Protein AF-A0AAP0DCV3-F1 (afdb_monomer_lite)

Foldseek 3Di:
DDDDDDDDDDDDDDDDPPPVVVVVVVVVVVVVVVVVVVVVVVVVVVVPDPVVVVVVVVVVVVVVVPCPPPVVVVVVVVVVVVVVVVVVVVLVLLLVLLVVADDDDPDDDDPVPPCLVVQLVPGQDSCNSSVHLLPQFPAAEEEEEPDDCVCCVVPPPCNPDDYHYYYHYDPPDQPDPPDPPPPDDDPDQCVLVVCCVVPADPRHAYEYEDEPSNLVSNVVSVNLNRYQAYEYEYQADDPPDPRGDDHVVVVVVSVVVCSVVSHHYHYDDD

Organism: NCBI:txid3103831

pLDDT: mean 74.55, std 18.79, range [36.78, 98.19]

Structure (mmCIF, N/CA/C/O backbone):
data_AF-A0AAP0DCV3-F1
#
_entry.id   AF-A0AAP0DCV3-F1
#
loop_
_atom_site.group_PDB
_atom_site.id
_atom_site.type_symbol
_atom_site.label_atom_id
_atom_site.label_alt_id
_atom_site.label_comp_id
_atom_site.label_asym_id
_atom_site.label_entity_id
_atom_site.label_seq_id
_atom_site.pdbx_PDB_ins_code
_atom_site.Cartn_x
_atom_site.Cartn_y
_atom_site.Cartn_z
_atom_site.occupancy
_atom_site.B_iso_or_equiv
_atom_site.auth_seq_id
_atom_site.auth_comp_id
_atom_site.auth_asym_id
_atom_site.auth_atom_id
_atom_site.pdbx_PDB_model_num
ATOM 1 N N . MET A 1 1 ? -63.228 -99.630 25.882 1.00 39.75 1 MET A N 1
ATOM 2 C CA . MET A 1 1 ? -61.929 -99.005 26.215 1.00 39.75 1 MET A CA 1
ATOM 3 C C . MET A 1 1 ? -62.104 -97.497 26.140 1.00 39.75 1 MET A C 1
ATOM 5 O O . MET A 1 1 ? -62.644 -97.014 25.155 1.00 39.75 1 MET A O 1
ATOM 9 N N . ALA A 1 2 ? -61.787 -96.789 27.221 1.00 44.03 2 ALA A N 1
ATOM 10 C CA . ALA A 1 2 ? -61.981 -95.348 27.364 1.00 44.03 2 ALA A CA 1
ATOM 11 C C . ALA A 1 2 ? -60.978 -94.537 26.526 1.00 44.03 2 ALA A C 1
ATOM 13 O O . ALA A 1 2 ? -59.840 -94.974 26.396 1.00 44.03 2 ALA A O 1
ATOM 14 N N . THR A 1 3 ? -61.392 -93.366 26.020 1.00 40.19 3 THR A N 1
ATOM 15 C CA . THR A 1 3 ? -60.644 -92.079 25.916 1.00 40.19 3 THR A CA 1
ATOM 16 C C . THR A 1 3 ? -61.442 -91.125 25.004 1.00 40.19 3 THR A C 1
ATOM 18 O O . THR A 1 3 ? -61.734 -91.439 23.861 1.00 40.19 3 THR A O 1
ATOM 21 N N . ASN A 1 4 ? -62.142 -90.134 25.557 1.00 36.88 4 ASN A N 1
ATOM 22 C CA . ASN A 1 4 ? -61.727 -88.766 25.911 1.00 36.88 4 ASN A CA 1
ATOM 23 C C . ASN A 1 4 ? -62.052 -87.746 24.790 1.00 36.88 4 ASN A C 1
ATOM 25 O O . ASN A 1 4 ? -61.454 -87.749 23.718 1.00 36.88 4 ASN A O 1
ATOM 29 N N . ARG A 1 5 ? -63.060 -86.898 25.054 1.00 48.19 5 ARG A N 1
ATOM 30 C CA . ARG A 1 5 ? -63.550 -85.812 24.189 1.00 48.19 5 ARG A CA 1
ATOM 31 C C . ARG A 1 5 ? -62.728 -84.550 24.447 1.00 48.19 5 ARG A C 1
ATOM 33 O O . ARG A 1 5 ? -62.890 -83.946 25.501 1.00 48.19 5 ARG A O 1
ATOM 40 N N . ASN A 1 6 ? -61.986 -84.071 23.453 1.00 40.53 6 ASN A N 1
ATOM 41 C CA . ASN A 1 6 ? -61.478 -82.699 23.460 1.00 40.53 6 ASN A CA 1
ATOM 42 C C . ASN A 1 6 ? -62.422 -81.780 22.670 1.00 40.53 6 ASN A C 1
ATOM 44 O O . ASN A 1 6 ? -62.480 -81.821 21.444 1.00 40.53 6 ASN A O 1
ATOM 48 N N . ARG A 1 7 ? -63.178 -80.950 23.403 1.00 42.00 7 ARG A N 1
ATOM 49 C CA . ARG A 1 7 ? -63.871 -79.761 22.886 1.00 42.00 7 ARG A CA 1
ATOM 50 C C . ARG A 1 7 ? -62.903 -78.580 22.935 1.00 42.00 7 ARG A C 1
ATOM 52 O O . ARG A 1 7 ? -62.482 -78.184 24.016 1.00 42.00 7 ARG A O 1
ATOM 59 N N . ILE A 1 8 ? -62.612 -77.989 21.782 1.00 41.09 8 ILE A N 1
ATOM 60 C CA . ILE A 1 8 ? -61.952 -76.684 21.677 1.00 41.09 8 ILE A CA 1
ATOM 61 C C . ILE A 1 8 ? -63.047 -75.614 21.782 1.00 41.09 8 ILE A C 1
ATOM 63 O O . ILE A 1 8 ? -63.913 -75.522 20.914 1.00 41.09 8 ILE A O 1
ATOM 67 N N . LEU A 1 9 ? -63.036 -74.832 22.864 1.00 41.19 9 LEU A N 1
ATOM 68 C CA . LEU A 1 9 ? -63.861 -73.633 23.013 1.00 41.19 9 LEU A CA 1
ATOM 69 C C . LEU A 1 9 ? -63.085 -72.426 22.483 1.00 41.19 9 LEU A C 1
ATOM 71 O O . LEU A 1 9 ? -62.084 -72.005 23.055 1.00 41.19 9 LEU A O 1
ATOM 75 N N . HIS A 1 10 ? -63.586 -71.862 21.388 1.00 40.84 10 HIS A N 1
ATOM 76 C CA . HIS A 1 10 ? -63.262 -70.513 20.944 1.00 40.84 10 HIS A CA 1
ATOM 77 C C . HIS A 1 10 ? -63.756 -69.494 21.984 1.00 40.84 10 HIS A C 1
ATOM 79 O O . HIS A 1 10 ? -64.952 -69.433 22.263 1.00 40.84 10 HIS A O 1
ATOM 85 N N . LEU A 1 11 ? -62.868 -68.632 22.481 1.00 37.94 11 LEU A N 1
ATOM 86 C CA . LEU A 1 11 ? -63.239 -67.403 23.186 1.00 37.94 11 LEU A CA 1
ATOM 87 C C . LEU A 1 11 ? -62.624 -66.206 22.452 1.00 37.94 11 LEU A C 1
ATOM 89 O O . LEU A 1 11 ? -61.433 -65.924 22.545 1.00 37.94 11 LEU A O 1
ATOM 93 N N . ARG A 1 12 ? -63.471 -65.522 21.672 1.00 41.03 12 ARG A N 1
ATOM 94 C CA . ARG A 1 12 ? -63.215 -64.184 21.119 1.00 41.03 12 ARG A CA 1
ATOM 95 C C . ARG A 1 12 ? -63.197 -63.176 22.272 1.00 41.03 12 ARG A C 1
ATOM 97 O O . ARG A 1 12 ? -64.238 -62.934 22.877 1.00 41.03 12 ARG A O 1
ATOM 104 N N . LEU A 1 13 ? -62.053 -62.546 22.525 1.00 40.56 13 LEU A N 1
ATOM 105 C CA . LEU A 1 13 ? -61.947 -61.352 23.369 1.00 40.56 13 LEU A CA 1
ATOM 106 C C . LEU A 1 13 ? -62.283 -60.104 22.533 1.00 40.56 13 LEU A C 1
ATOM 108 O O . LEU A 1 13 ? -61.628 -59.813 21.535 1.00 40.56 13 LEU A O 1
ATOM 112 N N . GLN A 1 14 ? -63.356 -59.404 22.918 1.00 44.88 14 GLN A N 1
ATOM 113 C CA . GLN A 1 14 ? -63.882 -58.206 22.256 1.00 44.88 14 GLN A CA 1
ATOM 114 C C . GLN A 1 14 ? -63.090 -56.928 22.593 1.00 44.88 14 GLN A C 1
ATOM 116 O O . GLN A 1 14 ? -62.744 -56.641 23.737 1.00 44.88 14 GLN A O 1
ATOM 121 N N . THR A 1 15 ? -62.910 -56.106 21.563 1.00 51.34 15 THR A N 1
ATOM 122 C CA . THR A 1 15 ? -62.195 -54.827 21.463 1.00 51.34 15 THR A CA 1
ATOM 123 C C . THR A 1 15 ? -62.972 -53.628 22.037 1.00 51.34 15 THR A C 1
ATOM 125 O O . THR A 1 15 ? -63.358 -52.727 21.294 1.00 51.34 15 THR A O 1
ATOM 128 N N . LYS A 1 16 ? -63.224 -53.581 23.354 1.00 52.72 16 LYS A N 1
ATOM 129 C CA . LYS A 1 16 ? -63.900 -52.423 23.994 1.00 52.72 16 LYS A CA 1
ATOM 130 C C . LYS A 1 16 ? -63.004 -51.495 24.831 1.00 52.72 16 LYS A C 1
ATOM 132 O O . LYS A 1 16 ? -63.439 -50.394 25.145 1.00 52.72 16 LYS A O 1
ATOM 137 N N . CYS A 1 17 ? -61.751 -51.854 25.128 1.00 46.97 17 CYS A N 1
ATOM 138 C CA . CYS A 1 17 ? -60.881 -51.015 25.978 1.00 46.97 17 CYS A CA 1
ATOM 139 C C . CYS A 1 17 ? -60.184 -49.839 25.266 1.00 46.97 17 CYS A C 1
ATOM 141 O O . CYS A 1 17 ? -59.763 -48.896 25.929 1.00 46.97 17 CYS A O 1
ATOM 143 N N . HIS A 1 18 ? -60.051 -49.845 23.936 1.00 51.97 18 HIS A N 1
ATOM 144 C CA . HIS A 1 18 ? -59.149 -48.898 23.258 1.00 51.97 18 HIS A CA 1
ATOM 145 C C . HIS A 1 18 ? -59.747 -47.499 23.015 1.00 51.97 18 HIS A C 1
ATOM 147 O O . HIS A 1 18 ? -59.015 -46.512 22.967 1.00 51.97 18 HIS A O 1
ATOM 153 N N . HIS A 1 19 ? -61.071 -47.381 22.868 1.00 55.50 19 HIS A N 1
ATOM 154 C CA . HIS A 1 19 ? -61.716 -46.091 22.581 1.00 55.50 19 HIS A CA 1
ATOM 155 C C . HIS A 1 19 ? -61.887 -45.209 23.821 1.00 55.50 19 HIS A C 1
ATOM 157 O O . HIS A 1 19 ? -61.707 -43.995 23.737 1.00 55.50 19 HIS A O 1
ATOM 163 N N . THR A 1 20 ? -62.156 -45.803 24.984 1.00 54.62 20 THR A N 1
ATOM 164 C CA . THR A 1 20 ? -62.357 -45.065 26.239 1.00 54.62 20 THR A CA 1
ATOM 165 C C . THR A 1 20 ? -61.064 -44.400 26.722 1.00 54.62 20 THR A C 1
ATOM 167 O O . THR A 1 20 ? -61.084 -43.251 27.156 1.00 54.62 20 THR A O 1
ATOM 170 N N . ILE A 1 21 ? -59.923 -45.082 26.567 1.00 56.41 21 ILE A N 1
ATOM 171 C CA . ILE A 1 21 ? -58.595 -44.561 26.939 1.00 56.41 21 ILE A CA 1
ATOM 172 C C . ILE A 1 21 ? -58.193 -43.394 26.024 1.00 56.41 21 ILE A C 1
ATOM 174 O O . ILE A 1 21 ? -57.715 -42.364 26.499 1.00 56.41 21 ILE A O 1
ATOM 178 N N . LEU A 1 22 ? -58.457 -43.505 24.717 1.00 55.94 22 LEU A N 1
ATOM 179 C CA . LEU A 1 22 ? -58.139 -42.449 23.752 1.00 55.94 22 LEU A CA 1
ATOM 180 C C . LEU A 1 22 ? -58.974 -41.173 23.985 1.00 55.94 22 LEU A C 1
ATOM 182 O O . LEU A 1 22 ? -58.465 -40.062 23.829 1.00 55.94 22 LEU A O 1
ATOM 186 N N . PHE A 1 23 ? -60.241 -41.319 24.390 1.00 56.53 23 PHE A N 1
ATOM 187 C CA . PHE A 1 23 ? -61.109 -40.190 24.747 1.00 56.53 23 PHE A CA 1
ATOM 188 C C . PHE A 1 23 ? -60.670 -39.499 26.044 1.00 56.53 23 PHE A C 1
ATOM 190 O O . PHE A 1 23 ? -60.652 -38.268 26.099 1.00 56.53 23 PHE A O 1
ATOM 197 N N . ALA A 1 24 ? -60.259 -40.266 27.059 1.00 56.88 24 ALA A N 1
ATOM 198 C CA . ALA A 1 24 ? -59.764 -39.719 28.321 1.00 56.88 24 ALA A CA 1
ATOM 199 C C . ALA A 1 24 ? -58.483 -38.885 28.128 1.00 56.88 24 ALA A C 1
ATOM 201 O O . ALA A 1 24 ? -58.390 -37.784 28.664 1.00 56.88 24 ALA A O 1
ATOM 202 N N . ILE A 1 25 ? -57.541 -39.344 27.293 1.00 60.12 25 ILE A N 1
ATOM 203 C CA . ILE A 1 25 ? -56.307 -38.601 26.975 1.00 60.12 25 ILE A CA 1
ATOM 204 C C . ILE A 1 25 ? -56.624 -37.292 26.235 1.00 60.12 25 ILE A C 1
ATOM 206 O O . ILE A 1 25 ? -56.069 -36.246 26.571 1.00 60.12 25 ILE A O 1
ATOM 210 N N . LYS A 1 26 ? -57.555 -37.312 25.269 1.00 55.66 26 LYS A N 1
ATOM 211 C CA . LYS A 1 26 ? -57.969 -36.096 24.544 1.00 55.66 26 LYS A CA 1
ATOM 212 C C . LYS A 1 26 ? -58.648 -35.067 25.456 1.00 55.66 26 LYS A C 1
ATOM 214 O O . LYS A 1 26 ? -58.384 -33.874 25.314 1.00 55.66 26 LYS A O 1
ATOM 219 N N . LEU A 1 27 ? -59.471 -35.510 26.409 1.00 54.91 27 LEU A N 1
ATOM 220 C CA . LEU A 1 27 ? -60.098 -34.638 27.410 1.00 54.91 27 LEU A CA 1
ATOM 221 C C . LEU A 1 27 ? -59.073 -34.059 28.397 1.00 54.91 27 LEU A C 1
ATOM 223 O O . LEU A 1 27 ? -59.128 -32.866 28.694 1.00 54.91 27 LEU A O 1
ATOM 227 N N . LEU A 1 28 ? -58.105 -34.865 28.846 1.00 55.19 28 LEU A N 1
ATOM 228 C CA . LEU A 1 28 ? -57.046 -34.427 29.758 1.00 55.19 28 LEU A CA 1
ATOM 229 C C . LEU A 1 28 ? -56.117 -33.395 29.095 1.00 55.19 28 LEU A C 1
ATOM 231 O O . LEU A 1 28 ? -55.796 -32.373 29.699 1.00 55.19 28 LEU A O 1
ATOM 235 N N . HIS A 1 29 ? -55.748 -33.610 27.828 1.00 55.78 29 HIS A N 1
ATOM 236 C CA . HIS A 1 29 ? -54.886 -32.699 27.071 1.00 55.78 29 HIS A CA 1
ATOM 237 C C . HIS A 1 29 ? -55.579 -31.358 26.779 1.00 55.78 29 HIS A C 1
ATOM 239 O O . HIS A 1 29 ? -54.970 -30.300 26.923 1.00 55.78 29 HIS A O 1
ATOM 245 N N . ALA A 1 30 ? -56.878 -31.375 26.457 1.00 58.69 30 ALA A N 1
ATOM 246 C CA . ALA A 1 30 ? -57.665 -30.159 26.243 1.00 58.69 30 ALA A CA 1
ATOM 247 C C . ALA A 1 30 ? -57.878 -29.348 27.537 1.00 58.69 30 ALA A C 1
ATOM 249 O O . ALA A 1 30 ? -57.825 -28.116 27.513 1.00 58.69 30 ALA A O 1
ATOM 250 N N . TYR A 1 31 ? -58.086 -30.021 28.674 1.00 58.16 31 TYR A N 1
ATOM 251 C CA . TYR A 1 31 ? -58.248 -29.361 29.973 1.00 58.16 31 TYR A CA 1
ATOM 252 C C . TYR A 1 31 ? -56.930 -28.748 30.468 1.00 58.16 31 TYR A C 1
ATOM 254 O O . TYR A 1 31 ? -56.907 -27.598 30.911 1.00 58.16 31 TYR A O 1
ATOM 262 N N . CYS A 1 32 ? -55.819 -29.473 30.304 1.00 57.06 32 CYS A N 1
ATOM 263 C CA . CYS A 1 32 ? -54.479 -28.995 30.638 1.00 57.06 32 CYS A CA 1
ATOM 264 C C . CYS A 1 32 ? -54.082 -27.789 29.769 1.00 57.06 32 CYS A C 1
ATOM 266 O O . CYS A 1 32 ? -53.685 -26.747 30.290 1.00 57.06 32 CYS A O 1
ATOM 268 N N . PHE A 1 33 ? -54.311 -27.864 28.453 1.00 57.16 33 PHE A N 1
ATOM 269 C CA . PHE A 1 33 ? -54.051 -26.756 27.529 1.00 57.16 33 PHE A CA 1
ATOM 270 C C . PHE A 1 33 ? -54.858 -25.500 27.893 1.00 57.16 33 PHE A C 1
ATOM 272 O O . PHE A 1 33 ? -54.319 -24.397 27.924 1.00 57.16 33 PHE A O 1
ATOM 279 N N . LYS A 1 34 ? -56.134 -25.653 28.272 1.00 62.75 34 LYS A N 1
ATOM 280 C CA . LYS A 1 34 ? -56.981 -24.529 28.704 1.00 62.75 34 LYS A CA 1
ATOM 281 C C . LYS A 1 34 ? -56.478 -23.865 29.992 1.00 62.75 34 LYS A C 1
ATOM 283 O O . LYS A 1 34 ? -56.589 -22.646 30.119 1.00 62.75 34 LYS A O 1
ATOM 288 N N . HIS A 1 35 ? -55.930 -24.630 30.936 1.00 64.62 35 HIS A N 1
ATOM 289 C CA . HIS A 1 35 ? -55.344 -24.077 32.161 1.00 64.62 35 HIS A CA 1
ATOM 290 C C . HIS A 1 35 ? -54.005 -23.381 31.906 1.00 64.62 35 HIS A C 1
ATOM 292 O O . HIS A 1 35 ? -53.808 -22.272 32.401 1.00 64.62 35 HIS A O 1
ATOM 298 N N . HIS A 1 36 ? -53.135 -23.961 31.077 1.00 65.81 36 HIS A N 1
ATOM 299 C CA . HIS A 1 36 ? -51.864 -23.336 30.712 1.00 65.81 36 HIS A CA 1
ATOM 300 C C . HIS A 1 36 ? -52.060 -22.039 29.920 1.00 65.81 36 HIS A C 1
ATOM 302 O O . HIS A 1 36 ? -51.397 -21.051 30.217 1.00 65.81 36 HIS A O 1
ATOM 308 N N . VAL A 1 37 ? -53.026 -21.984 28.996 1.00 71.44 37 VAL A N 1
ATOM 309 C CA . VAL A 1 37 ? -53.342 -20.752 28.251 1.00 71.44 37 VAL A CA 1
ATOM 310 C C . VAL A 1 37 ? -53.902 -19.665 29.174 1.00 71.44 37 VAL A C 1
ATOM 312 O O . VAL A 1 37 ? -53.507 -18.509 29.062 1.00 71.44 37 VAL A O 1
ATOM 315 N N . LYS A 1 38 ? -54.776 -20.011 30.129 1.00 71.38 38 LYS A N 1
ATOM 316 C CA . LYS A 1 38 ? -55.295 -19.042 31.111 1.00 71.38 38 LYS A CA 1
ATOM 317 C C . LYS A 1 38 ? -54.210 -18.519 32.051 1.00 71.38 38 LYS A C 1
ATOM 319 O O . LYS A 1 38 ? -54.193 -17.327 32.337 1.00 71.38 38 LYS A O 1
ATOM 324 N N . ALA A 1 39 ? -53.308 -19.388 32.505 1.00 72.62 39 ALA A N 1
ATOM 325 C CA . ALA A 1 39 ? -52.165 -18.986 33.318 1.00 72.62 39 ALA A CA 1
ATOM 326 C C . ALA A 1 39 ? -51.210 -18.076 32.527 1.00 72.62 39 ALA A C 1
ATOM 328 O O . ALA A 1 39 ? -50.799 -17.036 33.029 1.00 72.62 39 ALA A O 1
ATOM 329 N N . PHE A 1 40 ? -50.927 -18.414 31.268 1.00 73.75 40 PHE A N 1
ATOM 330 C CA . PHE A 1 40 ? -50.056 -17.629 30.393 1.00 73.75 40 PHE A CA 1
ATOM 331 C C . PHE A 1 40 ? -50.641 -16.246 30.070 1.00 73.75 40 PHE A C 1
ATOM 333 O O . PHE A 1 40 ? -49.941 -15.241 30.161 1.00 73.75 40 PHE A O 1
ATOM 340 N N . LEU A 1 41 ? -51.944 -16.167 29.777 1.00 72.88 41 LEU A N 1
ATOM 341 C CA . LEU A 1 41 ? -52.632 -14.890 29.565 1.00 72.88 41 LEU A CA 1
ATOM 342 C C . LEU A 1 41 ? -52.663 -14.035 30.838 1.00 72.88 41 LEU A C 1
ATOM 344 O O . LEU A 1 41 ? -52.445 -12.831 30.750 1.00 72.88 41 LEU A O 1
ATOM 348 N N . LEU A 1 42 ? -52.855 -14.639 32.018 1.00 73.31 42 LEU A N 1
ATOM 349 C CA . LEU A 1 42 ? -52.765 -13.918 33.291 1.00 73.31 42 LEU A CA 1
ATOM 350 C C . LEU A 1 42 ? -51.367 -13.322 33.507 1.00 73.31 42 LEU A C 1
ATOM 352 O O . LEU A 1 42 ? -51.261 -12.143 33.835 1.00 73.31 42 LEU A O 1
ATOM 356 N N . VAL A 1 43 ? -50.298 -14.079 33.244 1.00 74.31 43 VAL A N 1
ATOM 357 C CA . VAL A 1 43 ? -48.918 -13.570 33.332 1.00 74.31 43 VAL A CA 1
ATOM 358 C C . VAL A 1 43 ? -48.702 -12.394 32.376 1.00 74.31 43 VAL A C 1
ATOM 360 O O . VAL A 1 43 ? -48.206 -11.355 32.802 1.00 74.31 43 VAL A O 1
ATOM 363 N N . ILE A 1 44 ? -49.151 -12.491 31.120 1.00 73.44 44 ILE A N 1
ATOM 364 C CA . ILE A 1 44 ? -49.044 -11.384 30.154 1.00 73.44 44 ILE A CA 1
ATOM 365 C C . ILE A 1 44 ? -49.786 -10.139 30.655 1.00 73.44 44 ILE A C 1
ATOM 367 O O . ILE A 1 44 ? -49.236 -9.039 30.584 1.00 73.44 44 ILE A O 1
ATOM 371 N N . THR A 1 45 ? -50.997 -10.294 31.205 1.00 68.50 45 THR A N 1
ATOM 372 C CA . THR A 1 45 ? -51.769 -9.161 31.750 1.00 68.50 45 THR A CA 1
ATOM 373 C C . THR A 1 45 ? -51.121 -8.534 32.982 1.00 68.50 45 THR A C 1
ATOM 375 O O . THR A 1 45 ? -51.192 -7.322 33.149 1.00 68.50 45 THR A O 1
ATOM 378 N N . PHE A 1 46 ? -50.432 -9.316 33.817 1.00 69.75 46 PHE A N 1
ATOM 379 C CA . PHE A 1 46 ? -49.687 -8.787 34.960 1.00 69.75 46 PHE A CA 1
ATOM 380 C C . PHE A 1 46 ? -48.441 -8.004 34.521 1.00 69.75 46 PHE A C 1
ATOM 382 O O . PHE A 1 46 ? -48.187 -6.923 35.040 1.00 69.75 46 PHE A O 1
ATOM 389 N N . VAL A 1 47 ? -47.692 -8.489 33.527 1.00 64.31 47 VAL A N 1
ATOM 390 C CA . VAL A 1 47 ? -46.448 -7.841 33.057 1.00 64.31 47 VAL A CA 1
ATOM 391 C C . VAL A 1 47 ? -46.720 -6.564 32.242 1.00 64.31 47 VAL A C 1
ATOM 393 O O . VAL A 1 47 ? -45.854 -5.701 32.131 1.00 64.31 47 VAL A O 1
ATOM 396 N N . SER A 1 48 ? -47.935 -6.400 31.714 1.00 66.25 48 SER A N 1
ATOM 397 C CA . SER A 1 48 ? -48.353 -5.215 30.948 1.00 66.25 48 SER A CA 1
ATOM 398 C C . SER A 1 48 ? -48.987 -4.103 31.796 1.00 66.25 48 SER A C 1
ATOM 400 O O . SER A 1 48 ? -49.301 -3.036 31.265 1.00 66.25 48 SER A O 1
ATOM 402 N N . LEU A 1 49 ? -49.132 -4.289 33.117 1.00 70.56 49 LEU A N 1
ATOM 403 C CA . LEU A 1 49 ? -49.596 -3.221 34.004 1.00 70.56 49 LEU A CA 1
ATOM 404 C C . LEU A 1 49 ? -48.494 -2.148 34.176 1.00 70.56 49 LEU A C 1
ATOM 406 O O . LEU A 1 49 ? -47.408 -2.465 34.674 1.00 70.56 49 LEU A O 1
ATOM 410 N N . PRO A 1 50 ? -48.769 -0.863 33.871 1.00 67.12 50 PRO A N 1
ATOM 411 C CA . PRO A 1 50 ? -47.762 0.210 33.831 1.00 67.12 50 PRO A CA 1
ATOM 412 C C . PRO A 1 50 ? -46.949 0.411 35.122 1.00 67.12 50 PRO A C 1
ATOM 414 O O . PRO A 1 50 ? -45.822 0.898 35.082 1.00 67.12 50 PRO A O 1
ATOM 417 N N . TRP A 1 51 ? -47.497 0.022 36.277 1.00 56.75 51 TRP A N 1
ATOM 418 C CA . TRP A 1 51 ? -46.851 0.159 37.586 1.00 56.75 51 TRP A CA 1
ATOM 419 C C . TRP A 1 51 ? -45.823 -0.941 37.919 1.00 56.75 51 TRP A C 1
ATOM 421 O O . TRP A 1 51 ? -44.878 -0.683 38.665 1.00 56.75 51 TRP A O 1
ATOM 431 N N . ILE A 1 52 ? -45.942 -2.140 37.333 1.00 60.44 52 ILE A N 1
ATOM 432 C CA . ILE A 1 52 ? -45.026 -3.267 37.580 1.00 60.44 52 ILE A CA 1
ATOM 433 C C . ILE A 1 52 ? -43.678 -2.990 36.917 1.00 60.44 52 ILE A C 1
ATOM 435 O O . ILE A 1 52 ? -42.633 -3.285 37.494 1.00 60.44 52 ILE A O 1
ATOM 439 N N . GLY A 1 53 ? -43.685 -2.279 35.785 1.00 58.56 53 GLY A N 1
ATOM 440 C CA . GLY A 1 53 ? -42.471 -1.764 35.157 1.00 58.56 53 GLY A CA 1
ATOM 441 C C . GLY A 1 53 ? -41.667 -0.791 36.033 1.00 58.56 53 GLY A C 1
ATOM 442 O O . GLY A 1 53 ? -40.490 -0.591 35.758 1.00 58.56 53 GLY A O 1
ATOM 443 N N . SER A 1 54 ? -42.252 -0.200 37.084 1.00 59.84 54 SER A N 1
ATOM 444 C CA . SER A 1 54 ? -41.544 0.664 38.047 1.00 59.84 54 SER A CA 1
ATOM 445 C C . SER A 1 54 ? -40.897 -0.139 39.184 1.00 59.84 54 SER A C 1
ATOM 447 O O . SER A 1 54 ? -39.791 0.180 39.616 1.00 59.84 54 SER A O 1
ATOM 449 N N . ILE A 1 55 ? -41.551 -1.217 39.631 1.00 60.44 55 ILE A N 1
ATOM 450 C CA . ILE A 1 55 ? -41.045 -2.114 40.683 1.00 60.44 55 ILE A CA 1
ATOM 451 C C . ILE A 1 55 ? -39.912 -2.988 40.136 1.00 60.44 55 ILE A C 1
ATOM 453 O O . ILE A 1 55 ? -38.825 -2.988 40.707 1.00 60.44 55 ILE A O 1
ATOM 457 N N . ILE A 1 56 ? -40.110 -3.611 38.967 1.00 58.62 56 ILE A N 1
ATOM 458 C CA . ILE A 1 56 ? -39.061 -4.397 38.301 1.00 58.62 56 ILE A CA 1
ATOM 459 C C . ILE A 1 56 ? -37.864 -3.505 37.953 1.00 58.62 56 ILE A C 1
ATOM 461 O O . ILE A 1 56 ? -36.726 -3.914 38.133 1.00 58.62 56 ILE A O 1
ATOM 465 N N . ARG A 1 57 ? -38.083 -2.249 37.534 1.00 55.84 57 ARG A N 1
ATOM 466 C CA . ARG A 1 57 ? -36.988 -1.305 37.245 1.00 55.84 57 ARG A CA 1
ATOM 467 C C . ARG A 1 57 ? -36.201 -0.905 38.498 1.00 55.84 57 ARG A C 1
ATOM 469 O O . ARG A 1 57 ? -35.002 -0.678 38.391 1.00 55.84 57 ARG A O 1
ATOM 476 N N . LYS A 1 58 ? -36.833 -0.839 39.676 1.00 54.69 58 LYS A N 1
ATOM 477 C CA . LYS A 1 58 ? -36.139 -0.563 40.946 1.00 54.69 58 LYS A CA 1
ATOM 478 C C . LYS A 1 58 ? -35.320 -1.759 41.435 1.00 54.69 58 LYS A C 1
ATOM 480 O O . LYS A 1 58 ? -34.177 -1.557 41.832 1.00 54.69 58 LYS A O 1
ATOM 485 N N . GLU A 1 59 ? -35.853 -2.976 41.343 1.00 55.88 59 GLU A N 1
ATOM 486 C CA . GLU A 1 59 ? -35.100 -4.198 41.675 1.00 55.88 59 GLU A CA 1
ATOM 487 C C . GLU A 1 59 ? -33.971 -4.468 40.670 1.00 55.88 59 GLU A C 1
ATOM 489 O O . GLU A 1 59 ? -32.862 -4.809 41.072 1.00 55.88 59 GLU A O 1
ATOM 494 N N . TYR A 1 60 ? -34.196 -4.217 39.375 1.00 55.06 60 TYR A N 1
ATOM 495 C CA . TYR A 1 60 ? -33.168 -4.341 38.335 1.00 55.06 60 TYR A CA 1
ATOM 496 C C . TYR A 1 60 ? -32.022 -3.340 38.541 1.00 55.06 60 TYR A C 1
ATOM 498 O O . TYR A 1 60 ? -30.857 -3.700 38.411 1.00 55.06 60 TYR A O 1
ATOM 506 N N . MET A 1 61 ? -32.329 -2.102 38.946 1.00 52.22 61 MET A N 1
ATOM 507 C CA . MET A 1 61 ? -31.312 -1.098 39.291 1.00 52.22 61 MET A CA 1
ATOM 508 C C . MET A 1 61 ? -30.554 -1.432 40.589 1.00 52.22 61 MET A C 1
ATOM 510 O O . MET A 1 61 ? -29.380 -1.093 40.713 1.00 52.22 61 MET A O 1
ATOM 514 N N . GLN A 1 62 ? -31.183 -2.124 41.547 1.00 55.00 62 GLN A N 1
ATOM 515 C CA . GLN A 1 62 ? -30.504 -2.614 42.754 1.00 55.00 62 GLN A CA 1
ATOM 516 C C . GLN A 1 62 ? -29.623 -3.843 42.488 1.00 55.00 62 GLN A C 1
ATOM 518 O O . GLN A 1 62 ? -28.575 -3.973 43.113 1.00 55.00 62 GLN A O 1
ATOM 523 N N . ALA A 1 63 ? -29.997 -4.715 41.550 1.00 53.78 63 ALA A N 1
ATOM 524 C CA . ALA A 1 63 ? -29.155 -5.829 41.114 1.00 53.78 63 ALA A CA 1
ATOM 525 C C . ALA A 1 63 ? -27.969 -5.364 40.243 1.00 53.78 63 ALA A C 1
ATOM 527 O O . ALA A 1 63 ? -26.867 -5.886 40.394 1.00 53.78 63 ALA A O 1
ATOM 528 N N . TYR A 1 64 ? -28.168 -4.349 39.392 1.00 51.16 64 TYR A N 1
ATOM 529 C CA . TYR A 1 64 ? -27.125 -3.753 38.544 1.00 51.16 64 TYR A CA 1
ATOM 530 C C . TYR A 1 64 ? -26.007 -3.080 39.360 1.00 51.16 64 TYR A C 1
ATOM 532 O O . TYR A 1 64 ? -24.828 -3.278 39.085 1.00 51.16 64 TYR A O 1
ATOM 540 N N . ASN A 1 65 ? -26.352 -2.357 40.430 1.00 55.84 65 ASN A N 1
ATOM 541 C CA . ASN A 1 65 ? -25.355 -1.678 41.267 1.00 55.84 65 ASN A CA 1
ATOM 542 C C . ASN A 1 65 ? -24.479 -2.621 42.116 1.00 55.84 65 ASN A C 1
ATOM 544 O O . ASN A 1 65 ? -23.473 -2.170 42.656 1.00 55.84 65 ASN A O 1
ATOM 548 N N . ASN A 1 66 ? -24.835 -3.905 42.246 1.00 55.47 66 ASN A N 1
ATOM 549 C CA . ASN A 1 66 ? -24.164 -4.834 43.165 1.00 55.47 66 ASN A CA 1
ATOM 550 C C . ASN A 1 66 ? -23.216 -5.841 42.484 1.00 55.47 66 ASN A C 1
ATOM 552 O O . ASN A 1 66 ? -22.497 -6.539 43.192 1.00 55.47 66 ASN A O 1
ATOM 556 N N . ASN A 1 67 ? -23.171 -5.917 41.147 1.00 53.91 67 ASN A N 1
ATOM 557 C CA . ASN A 1 67 ? -22.353 -6.892 40.405 1.00 53.91 67 ASN A CA 1
ATOM 558 C C . ASN A 1 67 ? -21.384 -6.219 39.413 1.00 53.91 67 ASN A C 1
ATOM 560 O O . ASN A 1 67 ? -21.430 -6.455 38.213 1.00 53.91 67 ASN A O 1
ATOM 564 N N . HIS A 1 68 ? -20.448 -5.422 39.928 1.00 54.00 68 HIS A N 1
ATOM 565 C CA . HIS A 1 68 ? -19.372 -4.755 39.169 1.00 54.00 68 HIS A CA 1
ATOM 566 C C . HIS A 1 68 ? -18.210 -5.680 38.731 1.00 54.00 68 HIS A C 1
ATOM 568 O O . HIS A 1 68 ? -17.068 -5.246 38.653 1.00 54.00 68 HIS A O 1
ATOM 574 N N . GLN A 1 69 ? -18.472 -6.963 38.460 1.00 51.47 69 GLN A N 1
ATOM 575 C CA . GLN A 1 69 ? -17.422 -7.926 38.074 1.00 51.47 69 GLN A CA 1
ATOM 576 C C . GLN A 1 69 ? -17.771 -8.763 36.826 1.00 51.47 69 GLN A C 1
ATOM 578 O O . GLN A 1 69 ? -16.928 -9.516 36.354 1.00 51.47 69 GLN A O 1
ATOM 583 N N . GLY A 1 70 ? -18.992 -8.639 36.281 1.00 52.22 70 GLY A N 1
ATOM 584 C CA . GLY A 1 70 ? -19.429 -9.314 35.043 1.00 52.22 70 GLY A CA 1
ATOM 585 C C . GLY A 1 70 ? -19.637 -8.381 33.841 1.00 52.22 70 GLY A C 1
ATOM 586 O O . GLY A 1 70 ? -19.932 -8.859 32.747 1.00 52.22 70 GLY A O 1
ATOM 587 N N . ASP A 1 71 ? -19.490 -7.068 34.035 1.00 58.25 71 ASP A N 1
ATOM 588 C CA . ASP A 1 71 ? -19.686 -6.059 32.987 1.00 58.25 71 ASP A CA 1
ATOM 589 C C . ASP A 1 71 ? -18.472 -5.947 32.051 1.00 58.25 71 ASP A C 1
ATOM 591 O O . ASP A 1 71 ? -18.644 -5.705 30.857 1.00 58.25 71 ASP A O 1
ATOM 595 N N . ASP A 1 72 ? -17.258 -6.203 32.547 1.00 66.44 72 ASP A N 1
ATOM 596 C CA . ASP A 1 72 ? -16.032 -6.087 31.748 1.00 66.44 72 ASP A CA 1
ATOM 597 C C . ASP A 1 72 ? -16.003 -7.081 30.574 1.00 66.44 72 ASP A C 1
ATOM 599 O O . ASP A 1 72 ? -15.666 -6.697 29.453 1.00 66.44 72 ASP A O 1
ATOM 603 N N . ASP A 1 73 ? -16.435 -8.330 30.784 1.00 74.12 73 ASP A N 1
ATOM 604 C CA . ASP A 1 73 ? -16.450 -9.364 29.737 1.00 74.12 73 ASP A CA 1
ATOM 605 C C . ASP A 1 73 ? -17.517 -9.093 28.663 1.00 74.12 73 ASP A C 1
ATOM 607 O O . ASP A 1 73 ? -17.281 -9.294 27.467 1.00 74.12 73 ASP A O 1
ATOM 611 N N . LEU A 1 74 ? -18.694 -8.594 29.060 1.00 74.38 74 LEU A N 1
ATOM 612 C CA . LEU A 1 74 ? -19.765 -8.243 28.124 1.00 74.38 74 LEU A CA 1
ATOM 613 C C . LEU A 1 74 ? -19.403 -6.995 27.308 1.00 74.38 74 LEU A C 1
ATOM 615 O O . LEU A 1 74 ? -19.627 -6.956 26.095 1.00 74.38 74 LEU A O 1
ATOM 619 N N . VAL A 1 75 ? -18.803 -5.990 27.950 1.00 73.94 75 VAL A N 1
ATOM 620 C CA . VAL A 1 75 ? -18.294 -4.785 27.284 1.00 73.94 75 VAL A CA 1
ATOM 621 C C . VAL A 1 75 ? -17.139 -5.139 26.342 1.00 73.94 75 VAL A C 1
ATOM 623 O O . VAL A 1 75 ? -17.107 -4.650 25.211 1.00 73.94 75 VAL A O 1
ATOM 626 N N . ALA A 1 76 ? -16.237 -6.040 26.742 1.00 75.50 76 ALA A N 1
ATOM 627 C CA . ALA A 1 76 ? -15.171 -6.548 25.883 1.00 75.50 76 ALA A CA 1
ATOM 628 C C . ALA A 1 76 ? -15.726 -7.279 24.650 1.00 75.50 76 ALA A C 1
ATOM 630 O O . ALA A 1 76 ? -15.261 -7.031 23.536 1.00 75.50 76 ALA A O 1
ATOM 631 N N . PHE A 1 77 ? -16.760 -8.111 24.810 1.00 77.19 77 PHE A N 1
ATOM 632 C CA . PHE A 1 77 ? -17.418 -8.799 23.696 1.00 77.19 77 PHE A CA 1
ATOM 633 C C . PHE A 1 77 ? -18.103 -7.828 22.722 1.00 77.19 77 PHE A C 1
ATOM 635 O O . PHE A 1 77 ? -17.934 -7.947 21.507 1.00 77.19 77 PHE A O 1
ATOM 642 N N . ILE A 1 78 ? -18.838 -6.833 23.232 1.00 75.19 78 ILE A N 1
ATOM 643 C CA . ILE A 1 78 ? -19.492 -5.806 22.402 1.00 75.19 78 ILE A CA 1
ATOM 644 C C . ILE A 1 78 ? -18.444 -4.991 21.633 1.00 75.19 78 ILE A C 1
ATOM 646 O O . ILE A 1 78 ? -18.603 -4.753 20.432 1.00 75.19 78 ILE A O 1
ATOM 650 N N . ASN A 1 79 ? -17.341 -4.616 22.285 1.00 76.31 79 ASN A N 1
ATOM 651 C CA . ASN A 1 79 ? -16.239 -3.906 21.640 1.00 76.31 79 ASN A CA 1
ATOM 652 C C . ASN A 1 79 ? -15.556 -4.764 20.567 1.00 76.31 79 ASN A C 1
ATOM 654 O O . ASN A 1 79 ? -15.344 -4.277 19.457 1.00 76.31 79 ASN A O 1
ATOM 658 N N . ALA A 1 80 ? -15.275 -6.039 20.849 1.00 75.44 80 ALA A N 1
ATOM 659 C CA . ALA A 1 80 ? -14.684 -6.968 19.886 1.00 75.44 80 ALA A CA 1
ATOM 660 C C . ALA A 1 80 ? -15.589 -7.175 18.659 1.00 75.44 80 ALA A C 1
ATOM 662 O O . ALA A 1 80 ? -15.130 -7.060 17.524 1.00 75.44 80 ALA A O 1
ATOM 663 N N . SER A 1 81 ? -16.893 -7.382 18.870 1.00 77.38 81 SER A N 1
ATOM 664 C CA . SER A 1 81 ? -17.871 -7.496 17.781 1.00 77.38 81 SER A CA 1
ATOM 665 C C . SER A 1 81 ? -17.967 -6.213 16.950 1.00 77.38 81 SER A C 1
ATOM 667 O O . SER A 1 81 ? -18.125 -6.280 15.732 1.00 77.38 81 SER A O 1
ATOM 669 N N . SER A 1 82 ? -17.870 -5.047 17.590 1.00 78.88 82 SER A N 1
ATOM 670 C CA . SER A 1 82 ? -17.885 -3.749 16.914 1.00 78.88 82 SER A CA 1
ATOM 671 C C . SER A 1 82 ? -16.629 -3.525 16.062 1.00 78.88 82 SER A C 1
ATOM 673 O O . SER A 1 82 ? -16.730 -3.003 14.952 1.00 78.88 82 SER A O 1
ATOM 675 N N . ILE A 1 83 ? -15.456 -3.950 16.548 1.00 78.56 83 ILE A N 1
ATOM 676 C CA . ILE A 1 83 ? -14.187 -3.901 15.805 1.00 78.56 83 ILE A CA 1
ATOM 677 C C . ILE A 1 83 ? -14.259 -4.796 14.569 1.00 78.56 83 ILE A C 1
ATOM 679 O O . ILE A 1 83 ? -13.941 -4.335 13.474 1.00 78.56 83 ILE A O 1
ATOM 683 N N . GLU A 1 84 ? -14.724 -6.035 14.723 1.00 78.81 84 GLU A N 1
ATOM 684 C CA . GLU A 1 84 ? -14.797 -6.985 13.611 1.00 78.81 84 GLU A CA 1
ATOM 685 C C . GLU A 1 84 ? -15.766 -6.504 12.525 1.00 78.81 84 GLU A C 1
ATOM 687 O O . GLU A 1 84 ? -15.462 -6.557 11.334 1.00 78.81 84 GLU A O 1
ATOM 692 N N . HIS A 1 85 ? -16.906 -5.937 12.930 1.00 80.50 85 HIS A N 1
ATOM 693 C CA . HIS A 1 85 ? -17.851 -5.345 11.990 1.00 80.50 85 HIS A CA 1
ATOM 694 C C . HIS A 1 85 ? -17.250 -4.146 11.241 1.00 80.50 85 HIS A C 1
ATOM 696 O O . HIS A 1 85 ? -17.371 -4.070 10.019 1.00 80.50 85 HIS A O 1
ATOM 702 N N . ARG A 1 86 ? -16.559 -3.231 11.941 1.00 79.00 86 ARG A N 1
ATOM 703 C CA . ARG A 1 86 ? -15.861 -2.101 11.301 1.00 79.00 86 ARG A CA 1
ATOM 704 C C . ARG A 1 86 ? -14.818 -2.581 10.298 1.00 79.00 86 ARG A C 1
ATOM 706 O O . ARG A 1 86 ? -14.770 -2.065 9.186 1.00 79.00 86 ARG A O 1
ATOM 713 N N . ARG A 1 87 ? -14.030 -3.590 10.668 1.00 80.12 87 ARG A N 1
ATOM 714 C CA . ARG A 1 87 ? -13.007 -4.173 9.801 1.00 80.12 87 ARG A CA 1
ATOM 715 C C . ARG A 1 87 ? -13.615 -4.780 8.543 1.00 80.12 87 ARG A C 1
ATOM 717 O O . ARG A 1 87 ? -13.160 -4.484 7.448 1.00 80.12 87 ARG A O 1
ATOM 724 N N . LEU A 1 88 ? -14.680 -5.566 8.680 1.00 84.50 88 LEU A N 1
ATOM 725 C CA . LEU A 1 88 ? -15.359 -6.168 7.535 1.00 84.50 88 LEU A CA 1
ATOM 726 C C . LEU A 1 88 ? -15.928 -5.107 6.583 1.00 84.50 88 LEU A C 1
ATOM 728 O O . LEU A 1 88 ? -15.787 -5.228 5.368 1.00 84.50 88 LEU A O 1
ATOM 732 N N . MET A 1 89 ? -16.519 -4.040 7.127 1.00 84.44 89 MET A N 1
ATOM 733 C CA . MET A 1 89 ? -16.994 -2.907 6.328 1.00 84.44 89 MET A CA 1
ATOM 734 C C . MET A 1 89 ? -15.844 -2.189 5.611 1.00 84.44 89 MET A C 1
ATOM 736 O O . MET A 1 89 ? -16.002 -1.765 4.467 1.00 84.44 89 MET A O 1
ATOM 740 N N . LEU A 1 90 ? -14.688 -2.060 6.264 1.00 85.38 90 LEU A N 1
ATOM 741 C CA . LEU A 1 90 ? -13.503 -1.441 5.683 1.00 85.38 90 LEU A CA 1
ATOM 742 C C . LEU A 1 90 ? -12.938 -2.264 4.522 1.00 85.38 90 LEU A C 1
ATOM 744 O O . LEU A 1 90 ? -12.710 -1.718 3.446 1.00 85.38 90 LEU A O 1
ATOM 748 N N . GLU A 1 91 ? -12.792 -3.575 4.707 1.00 85.00 91 GLU A N 1
ATOM 749 C CA . GLU A 1 91 ? -12.345 -4.501 3.660 1.00 85.00 91 GLU A CA 1
ATOM 750 C C . GLU A 1 91 ? -13.287 -4.469 2.446 1.00 85.00 91 GLU A C 1
ATOM 752 O O . GLU A 1 91 ? -12.840 -4.436 1.301 1.00 85.00 91 GLU A O 1
ATOM 757 N N . GLN A 1 92 ? -14.604 -4.392 2.672 1.00 87.31 92 GLN A N 1
ATOM 758 C CA . GLN A 1 92 ? -15.585 -4.243 1.591 1.00 87.31 92 GLN A CA 1
ATOM 759 C C . GLN A 1 92 ? -15.424 -2.921 0.832 1.00 87.31 92 GLN A C 1
ATOM 761 O O . GLN A 1 92 ? -15.441 -2.913 -0.400 1.00 87.31 92 GLN A O 1
ATOM 766 N N . LYS A 1 93 ? -15.244 -1.806 1.550 1.00 87.69 93 LYS A N 1
ATOM 767 C CA . LYS A 1 93 ? -14.986 -0.497 0.933 1.00 87.69 93 LYS A CA 1
ATOM 768 C C . LYS A 1 93 ? -13.685 -0.501 0.134 1.00 87.69 93 LYS A C 1
ATOM 770 O O . LYS A 1 93 ? -13.669 0.009 -0.983 1.00 87.69 93 LYS A O 1
ATOM 775 N N . LYS A 1 94 ? -12.625 -1.111 0.669 1.00 87.12 94 LYS A N 1
ATOM 776 C CA . LYS A 1 94 ? -11.333 -1.268 -0.009 1.00 87.12 94 LYS A CA 1
ATOM 777 C C . LYS A 1 94 ? -11.486 -2.091 -1.287 1.00 87.12 94 LYS A C 1
ATOM 779 O O . LYS A 1 94 ? -11.065 -1.645 -2.351 1.00 87.12 94 LYS A O 1
ATOM 784 N N . ALA A 1 95 ? -12.170 -3.232 -1.223 1.00 87.50 95 ALA A N 1
ATOM 785 C CA . ALA A 1 95 ? -12.433 -4.071 -2.390 1.00 87.50 95 ALA A CA 1
ATOM 786 C C . ALA A 1 95 ? -13.226 -3.334 -3.487 1.00 87.50 95 ALA A C 1
ATOM 788 O O . ALA A 1 95 ? -12.962 -3.520 -4.675 1.00 87.50 95 ALA A O 1
ATOM 789 N N . GLU A 1 96 ? -14.175 -2.472 -3.114 1.00 88.31 96 GLU A N 1
ATOM 790 C CA . GLU A 1 96 ? -14.906 -1.634 -4.071 1.00 88.31 96 GLU A CA 1
ATOM 791 C C . GLU A 1 96 ? -14.034 -0.502 -4.640 1.00 88.31 96 GLU A C 1
ATOM 793 O O . GLU A 1 96 ? -14.072 -0.232 -5.842 1.00 88.31 96 GLU A O 1
ATOM 798 N N . ALA A 1 97 ? -13.187 0.116 -3.813 1.00 86.69 97 ALA A N 1
ATOM 799 C CA . ALA A 1 97 ? -12.239 1.139 -4.248 1.00 86.69 97 ALA A CA 1
ATOM 800 C C . ALA A 1 97 ? -11.239 0.589 -5.280 1.00 86.69 97 ALA A C 1
ATOM 802 O O . ALA A 1 97 ? -10.987 1.243 -6.294 1.00 86.69 97 ALA A O 1
ATOM 803 N N . VAL A 1 98 ? -10.740 -0.639 -5.088 1.00 84.50 98 VAL A N 1
ATOM 804 C CA . VAL A 1 98 ? -9.808 -1.314 -6.012 1.00 84.50 98 VAL A CA 1
ATOM 805 C C . VAL A 1 98 ? -10.402 -1.489 -7.414 1.00 84.50 98 VAL A C 1
ATOM 807 O O . VAL A 1 98 ? -9.682 -1.365 -8.406 1.00 84.50 98 VAL A O 1
ATOM 810 N N . LYS A 1 99 ? -11.718 -1.692 -7.553 1.00 84.62 99 LYS A N 1
ATOM 811 C CA . LYS A 1 99 ? -12.365 -1.768 -8.881 1.00 84.62 99 LYS A CA 1
ATOM 812 C C . LYS A 1 99 ? -12.270 -0.454 -9.649 1.00 84.62 99 LYS A C 1
ATOM 814 O O . LYS A 1 99 ? -12.193 -0.449 -10.874 1.00 84.62 99 LYS A O 1
ATOM 819 N N . ASN A 1 100 ? -12.260 0.654 -8.917 1.00 80.31 100 ASN A N 1
ATOM 820 C CA . ASN A 1 100 ? -12.166 1.997 -9.458 1.00 80.31 100 ASN A CA 1
ATOM 821 C C . ASN A 1 100 ? -10.727 2.516 -9.482 1.00 80.31 100 ASN A C 1
ATOM 823 O O . ASN A 1 100 ? -10.548 3.700 -9.743 1.00 80.31 100 ASN A O 1
ATOM 827 N N . PHE A 1 101 ? -9.703 1.690 -9.247 1.00 82.38 101 PHE A N 1
ATOM 828 C CA . PHE A 1 101 ? -8.310 2.131 -9.317 1.00 82.38 101 PHE A CA 1
ATOM 829 C C . PHE A 1 101 ? -7.862 2.435 -10.751 1.00 82.38 101 PHE A C 1
ATOM 831 O O . PHE A 1 101 ? -8.523 2.118 -11.740 1.00 82.38 101 PHE A O 1
ATOM 838 N N . GLU A 1 102 ? -6.747 3.146 -10.885 1.00 81.44 102 GLU A N 1
ATOM 839 C CA . GLU A 1 102 ? -6.172 3.464 -12.191 1.00 81.44 102 GLU A CA 1
ATOM 840 C C . GLU A 1 102 ? -5.773 2.213 -12.990 1.00 81.44 102 GLU A C 1
ATOM 842 O O . GLU A 1 102 ? -5.319 1.190 -12.461 1.00 81.44 102 GLU A O 1
ATOM 847 N N . ASN A 1 103 ? -5.982 2.286 -14.305 1.00 81.62 103 ASN A N 1
ATOM 848 C CA . ASN A 1 103 ? -5.530 1.242 -15.211 1.00 81.62 103 ASN A CA 1
ATOM 849 C C . ASN A 1 103 ? -4.010 1.310 -15.347 1.00 81.62 103 ASN A C 1
ATOM 851 O O . ASN A 1 103 ? -3.435 2.392 -15.451 1.00 81.62 103 ASN A O 1
ATOM 855 N N . VAL A 1 104 ? -3.384 0.136 -15.381 1.00 84.69 104 VAL A N 1
ATOM 856 C CA . VAL A 1 104 ? -1.942 0.005 -15.588 1.00 84.69 104 VAL A CA 1
ATOM 857 C C . VAL A 1 104 ? -1.610 0.517 -16.989 1.00 84.69 104 VAL A C 1
ATOM 859 O O . VAL A 1 104 ? -2.237 0.109 -17.969 1.00 84.69 104 VAL A O 1
ATOM 862 N N . LEU A 1 105 ? -0.628 1.408 -17.101 1.00 83.06 105 LEU A N 1
ATOM 863 C CA . LEU A 1 105 ? -0.074 1.801 -18.390 1.00 83.06 105 LEU A CA 1
ATOM 864 C C . LEU A 1 105 ? 0.662 0.601 -18.986 1.00 83.06 105 LEU A C 1
ATOM 866 O O . LEU A 1 105 ? 1.557 0.057 -18.354 1.00 83.06 105 LEU A O 1
ATOM 870 N N . LEU A 1 106 ? 0.286 0.187 -20.196 1.00 85.00 106 LEU A N 1
ATOM 871 C CA . LEU A 1 106 ? 0.936 -0.930 -20.899 1.00 85.00 106 LEU A CA 1
ATOM 872 C C . LEU A 1 106 ? 2.287 -0.542 -21.504 1.00 85.00 106 LEU A C 1
ATOM 874 O O . LEU A 1 106 ? 3.097 -1.406 -21.831 1.00 85.00 106 LEU A O 1
ATOM 878 N N . GLU A 1 107 ? 2.532 0.760 -21.631 1.00 79.94 107 GLU A N 1
ATOM 879 C CA . GLU A 1 107 ? 3.788 1.314 -22.107 1.00 79.94 107 GLU A CA 1
ATOM 880 C C . GLU A 1 107 ? 4.348 2.291 -21.075 1.00 79.94 107 GLU A C 1
ATOM 882 O O . GLU A 1 107 ? 3.603 3.125 -20.544 1.00 79.94 107 GLU A O 1
ATOM 887 N N . PRO A 1 108 ? 5.664 2.261 -20.828 1.00 75.06 108 PRO A N 1
ATOM 888 C CA . PRO A 1 108 ? 6.288 3.246 -19.971 1.00 75.06 108 PRO A CA 1
ATOM 889 C C . PRO A 1 108 ? 6.167 4.676 -20.529 1.00 75.06 108 PRO A C 1
ATOM 891 O O . PRO A 1 108 ? 6.280 4.890 -21.744 1.00 75.06 108 PRO A O 1
ATOM 894 N N . PRO A 1 109 ? 6.012 5.702 -19.672 1.00 72.12 109 PRO A N 1
ATOM 895 C CA . PRO A 1 109 ? 6.061 7.094 -20.085 1.00 72.12 109 PRO A CA 1
ATOM 896 C C . PRO A 1 109 ? 7.389 7.408 -20.780 1.00 72.12 109 PRO A C 1
ATOM 898 O O . PRO A 1 109 ? 8.469 7.232 -20.218 1.00 72.12 109 PRO A O 1
ATOM 901 N N . ARG A 1 110 ? 7.325 7.933 -22.009 1.00 66.44 110 ARG A N 1
ATOM 902 C CA . ARG A 1 110 ? 8.532 8.358 -22.734 1.00 66.44 110 ARG A CA 1
ATOM 903 C C . ARG A 1 110 ? 9.206 9.499 -21.973 1.00 66.44 110 ARG A C 1
ATOM 905 O O . ARG A 1 110 ? 8.622 10.582 -21.872 1.00 66.44 110 ARG A O 1
ATOM 912 N N . ALA A 1 111 ? 10.4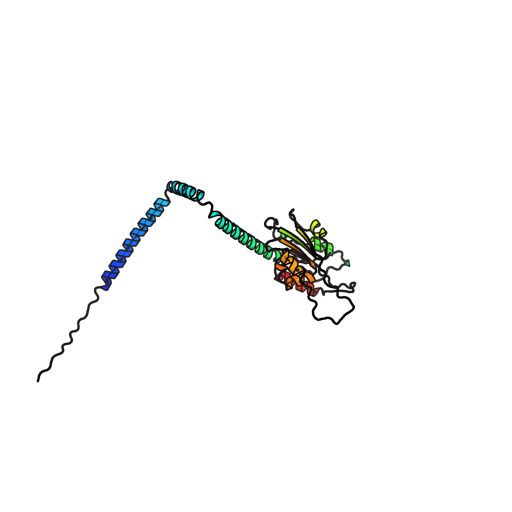44 9.287 -21.528 1.00 5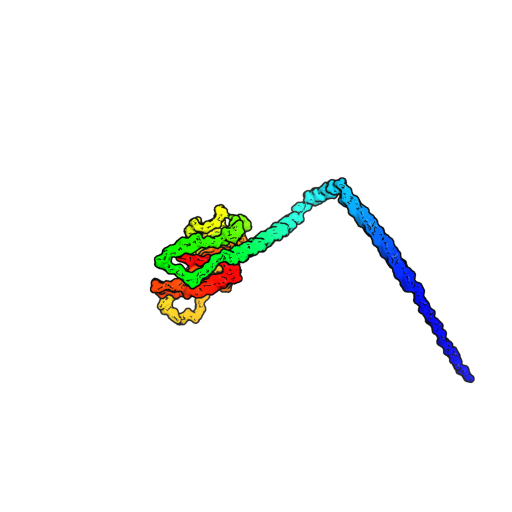5.62 111 ALA A N 1
ATOM 913 C CA . ALA A 1 111 ? 11.238 10.265 -20.775 1.00 55.62 111 ALA A CA 1
ATOM 914 C C . ALA A 1 111 ? 11.327 11.649 -21.458 1.00 55.62 111 ALA A C 1
ATOM 916 O O . ALA A 1 111 ? 11.302 12.676 -20.789 1.00 55.62 111 ALA A O 1
ATOM 917 N N . ALA A 1 112 ? 11.332 11.698 -22.796 1.00 49.38 112 ALA A N 1
ATOM 918 C CA . ALA A 1 112 ? 11.382 12.945 -23.570 1.00 49.38 112 ALA A CA 1
ATOM 919 C C . ALA A 1 112 ? 10.087 13.783 -23.530 1.00 49.38 112 ALA A C 1
ATOM 921 O O . ALA A 1 112 ? 10.086 14.937 -23.945 1.00 49.38 112 ALA A O 1
ATOM 922 N N . SER A 1 113 ? 8.966 13.215 -23.079 1.00 54.09 113 SER A N 1
ATOM 923 C CA . SER A 1 113 ? 7.649 13.846 -23.223 1.00 54.09 113 SER A CA 1
ATOM 924 C C . SER A 1 113 ? 7.235 14.742 -22.051 1.00 54.09 113 SER A C 1
ATOM 926 O O . SER A 1 113 ? 6.191 15.383 -22.134 1.00 54.09 113 SER A O 1
ATOM 928 N N . GLY A 1 114 ? 7.987 14.762 -20.942 1.00 53.50 114 GLY A N 1
ATOM 929 C CA . GLY A 1 114 ? 7.614 15.497 -19.721 1.00 53.50 114 GLY A CA 1
ATOM 930 C C . GLY A 1 114 ? 6.314 15.011 -19.055 1.00 53.50 114 GLY A C 1
ATOM 931 O O . GLY A 1 114 ? 5.875 15.589 -18.061 1.00 53.50 114 GLY A O 1
ATOM 932 N N . LYS A 1 115 ? 5.699 13.942 -19.582 1.00 53.66 115 LYS A N 1
ATOM 933 C CA . LYS A 1 115 ? 4.389 13.440 -19.159 1.00 53.66 115 LYS A CA 1
ATOM 934 C C . LYS A 1 115 ? 4.410 12.703 -17.819 1.00 53.66 115 LYS A C 1
ATOM 936 O O . LYS A 1 115 ? 3.328 12.507 -17.277 1.00 53.66 115 LYS A O 1
ATOM 941 N N . SER A 1 116 ? 5.571 12.337 -17.249 1.00 55.62 116 SER A N 1
ATOM 942 C CA . SER A 1 116 ? 5.598 11.680 -15.921 1.00 55.62 116 SER A CA 1
ATOM 943 C C . SER A 1 116 ? 4.919 12.558 -14.858 1.00 55.62 116 SER A C 1
ATOM 945 O O . SER A 1 116 ? 4.037 12.084 -14.148 1.00 55.62 116 SER A O 1
ATOM 947 N N . LYS A 1 117 ? 5.173 13.879 -14.888 1.00 55.09 117 LYS A N 1
ATOM 948 C CA . LYS A 1 117 ? 4.512 14.884 -14.029 1.00 55.09 117 LYS A CA 1
ATOM 949 C C . LYS A 1 117 ? 3.001 15.012 -14.250 1.00 55.09 117 LYS A C 1
ATOM 951 O O . LYS A 1 117 ? 2.308 15.602 -13.427 1.00 55.09 117 LYS A O 1
ATOM 956 N N . THR A 1 118 ? 2.481 14.559 -15.390 1.00 56.19 118 THR A N 1
ATOM 957 C CA . THR A 1 118 ? 1.040 14.559 -15.679 1.00 56.19 118 THR A CA 1
ATOM 958 C C . THR A 1 118 ? 0.367 13.310 -15.121 1.00 56.19 118 THR A C 1
ATOM 960 O O . THR A 1 118 ? -0.780 13.399 -14.691 1.00 56.19 118 THR A O 1
ATOM 963 N N . TYR A 1 119 ? 1.064 12.170 -15.106 1.00 59.22 119 TYR A N 1
ATOM 964 C CA . TYR A 1 119 ? 0.533 10.924 -14.555 1.00 59.22 119 TYR A CA 1
ATOM 965 C C . TYR A 1 119 ? 0.432 10.979 -13.028 1.00 59.22 119 TYR A C 1
ATOM 967 O O . TYR A 1 119 ? -0.621 10.636 -12.502 1.00 59.22 119 TYR A O 1
ATOM 975 N N . SER A 1 120 ? 1.427 11.548 -12.334 1.00 58.31 120 SER A N 1
ATOM 976 C CA . SER A 1 120 ? 1.362 11.740 -10.874 1.00 58.31 120 SER A CA 1
ATOM 977 C C . SER A 1 120 ? 0.204 12.637 -10.413 1.00 58.31 120 SER A C 1
ATOM 979 O O . SER A 1 120 ? -0.298 12.489 -9.308 1.00 58.31 120 SER A O 1
ATOM 981 N N . LYS A 1 121 ? -0.281 13.552 -11.265 1.00 59.09 121 LYS A N 1
ATOM 982 C CA . LYS A 1 121 ? -1.433 14.420 -10.953 1.00 59.09 121 LYS A CA 1
ATOM 983 C C . LYS A 1 121 ? -2.793 13.723 -11.049 1.00 59.09 121 LYS A C 1
ATOM 985 O O . LYS A 1 121 ? -3.797 14.334 -10.700 1.00 59.09 121 LYS A O 1
ATOM 990 N N . LYS A 1 122 ? -2.849 12.500 -11.582 1.00 74.62 122 LYS A N 1
ATOM 991 C CA . LYS A 1 122 ? -4.093 11.730 -11.753 1.00 74.62 122 LYS A CA 1
ATOM 992 C C . LYS A 1 122 ? -4.230 10.568 -10.775 1.00 74.62 122 LYS A C 1
ATOM 994 O O . LYS A 1 122 ? -5.251 9.884 -10.827 1.00 74.62 122 LYS A O 1
ATOM 999 N N . THR A 1 123 ? -3.235 10.359 -9.919 1.00 83.88 123 THR A N 1
ATOM 1000 C CA . THR A 1 123 ? -3.248 9.313 -8.902 1.00 83.88 123 THR A CA 1
ATOM 1001 C C . THR A 1 123 ? -4.477 9.476 -8.013 1.00 83.88 123 THR A C 1
ATOM 1003 O O . THR A 1 123 ? -4.720 10.548 -7.460 1.00 83.88 123 THR A O 1
ATOM 1006 N N . ARG A 1 124 ? -5.283 8.417 -7.925 1.00 89.44 124 ARG A N 1
ATOM 1007 C CA . ARG A 1 124 ? -6.468 8.359 -7.063 1.00 89.44 124 ARG A CA 1
ATOM 1008 C C . ARG A 1 124 ? -6.114 7.580 -5.810 1.00 89.44 124 ARG A C 1
ATOM 1010 O O . ARG A 1 124 ? -6.113 6.355 -5.858 1.00 89.44 124 ARG A O 1
ATOM 1017 N N . TYR A 1 125 ? -5.798 8.299 -4.743 1.00 92.38 125 TYR A N 1
ATOM 1018 C CA . TYR A 1 125 ? -5.367 7.697 -3.489 1.00 92.38 125 TYR A CA 1
ATOM 1019 C C . TYR A 1 125 ? -6.490 6.892 -2.836 1.00 92.38 125 TYR A C 1
ATOM 1021 O O . TYR A 1 125 ? -7.672 7.247 -2.934 1.00 92.38 125 TYR A O 1
ATOM 1029 N N . LEU A 1 126 ? -6.127 5.830 -2.125 1.00 93.62 126 LEU A N 1
ATOM 1030 C CA . LEU A 1 126 ? -7.090 4.959 -1.457 1.00 93.62 126 LEU A CA 1
ATOM 1031 C C . LEU A 1 126 ? -8.005 5.707 -0.459 1.00 93.62 126 LEU A C 1
ATOM 1033 O O . LEU A 1 126 ? -9.222 5.499 -0.530 1.00 93.62 126 LEU A O 1
ATOM 1037 N N . PRO A 1 127 ? -7.514 6.644 0.386 1.00 92.94 127 PRO A N 1
ATOM 1038 C CA . PRO A 1 127 ? -8.374 7.402 1.298 1.00 92.94 127 PRO A CA 1
ATOM 1039 C C . PRO A 1 127 ? -9.373 8.314 0.578 1.00 92.94 127 PRO A C 1
ATOM 1041 O O . PRO A 1 127 ? -10.406 8.668 1.147 1.00 92.94 127 PRO A O 1
ATOM 1044 N N . ASP A 1 128 ? -9.072 8.740 -0.653 1.00 91.75 128 ASP A N 1
ATOM 1045 C CA . ASP A 1 128 ? -9.991 9.536 -1.470 1.00 91.75 128 ASP A CA 1
ATOM 1046 C C . ASP A 1 128 ? -11.088 8.660 -2.080 1.00 91.75 128 ASP A C 1
ATOM 1048 O O . ASP A 1 128 ? -12.248 9.057 -2.091 1.00 91.75 128 ASP A O 1
ATOM 1052 N N . LEU A 1 129 ? -10.747 7.453 -2.539 1.00 90.56 129 LEU A N 1
ATOM 1053 C CA . LEU A 1 129 ? -11.713 6.518 -3.125 1.00 90.56 129 LEU A CA 1
ATOM 1054 C C . LEU A 1 129 ? -12.664 5.906 -2.093 1.00 90.56 129 LEU A C 1
ATOM 1056 O O . LEU A 1 129 ? -13.808 5.601 -2.421 1.00 90.56 129 LEU A O 1
ATOM 1060 N N . MET A 1 130 ? -12.193 5.713 -0.863 1.00 89.69 130 MET A N 1
ATOM 1061 C CA . MET A 1 130 ? -12.993 5.170 0.238 1.00 89.69 130 MET A CA 1
ATOM 1062 C C . MET A 1 130 ? -13.747 6.247 1.027 1.00 89.69 130 MET A C 1
ATOM 1064 O O . MET A 1 130 ? -14.535 5.899 1.911 1.00 89.69 130 MET A O 1
ATOM 1068 N N . GLU A 1 131 ? -13.487 7.528 0.733 1.00 88.75 131 GLU A N 1
ATOM 1069 C CA . GLU A 1 131 ? -13.916 8.676 1.541 1.00 88.75 131 GLU A CA 1
ATOM 1070 C C . GLU A 1 131 ? -13.574 8.478 3.032 1.00 88.75 131 GLU A C 1
ATOM 1072 O O . GLU A 1 131 ? -14.366 8.764 3.932 1.00 88.75 131 GLU A O 1
ATOM 1077 N N . ASP A 1 132 ? -12.382 7.933 3.291 1.00 88.25 132 ASP A N 1
ATOM 1078 C CA . ASP A 1 132 ? -11.929 7.549 4.625 1.00 88.25 132 ASP A CA 1
ATOM 1079 C C . ASP A 1 132 ? -11.235 8.731 5.327 1.00 88.25 132 ASP A C 1
ATOM 1081 O O . ASP A 1 132 ? -10.444 9.483 4.739 1.00 88.25 132 ASP A O 1
ATOM 1085 N N . SER A 1 133 ? -11.547 8.901 6.612 1.00 89.62 133 SER A N 1
ATOM 1086 C CA . SER A 1 133 ? -10.943 9.906 7.488 1.00 89.62 133 SER A CA 1
ATOM 1087 C C . SER A 1 133 ? -9.604 9.453 8.076 1.00 89.62 133 SER A C 1
ATOM 1089 O O . SER A 1 133 ? -8.883 10.279 8.640 1.00 89.62 133 SER A O 1
ATOM 1091 N N . LEU A 1 134 ? -9.275 8.158 7.967 1.00 91.56 134 LEU A N 1
ATOM 1092 C CA . LEU A 1 134 ? -8.112 7.514 8.586 1.00 91.56 134 LEU A CA 1
ATOM 1093 C C . LEU A 1 134 ? -8.104 7.620 10.124 1.00 91.56 134 LEU A C 1
ATOM 1095 O O . LEU A 1 134 ? -7.057 7.532 10.773 1.00 91.56 134 LEU A O 1
ATOM 1099 N N . GLN A 1 135 ? -9.267 7.866 10.732 1.00 88.62 135 GLN A N 1
ATOM 1100 C CA . GLN A 1 135 ? -9.386 8.051 12.176 1.00 88.62 135 GLN A CA 1
ATOM 1101 C C . GLN A 1 135 ? -9.493 6.730 12.937 1.00 88.62 135 GLN A C 1
ATOM 1103 O O . GLN A 1 135 ? -8.986 6.645 14.055 1.00 88.62 135 GLN A O 1
ATOM 1108 N N . ASP A 1 136 ? -10.123 5.731 12.322 1.00 87.50 136 ASP A N 1
ATOM 1109 C CA . ASP A 1 136 ? -10.450 4.451 12.956 1.00 87.50 136 ASP A CA 1
ATOM 1110 C C . ASP A 1 136 ? -9.261 3.480 13.013 1.00 87.50 136 ASP A C 1
ATOM 1112 O O . ASP A 1 136 ? -9.342 2.441 13.669 1.00 87.50 136 ASP A O 1
ATOM 1116 N N . TYR A 1 137 ? -8.143 3.824 12.367 1.00 91.25 137 TYR A N 1
ATOM 1117 C CA . TYR A 1 137 ? -6.924 3.023 12.413 1.00 91.25 137 TYR A CA 1
ATOM 1118 C C . TYR A 1 137 ? -6.107 3.344 13.668 1.00 91.25 137 TYR A C 1
ATOM 1120 O O . TYR A 1 137 ? -5.887 4.520 13.981 1.00 91.25 137 TYR A O 1
ATOM 1128 N N . PRO A 1 138 ? -5.588 2.317 14.364 1.00 93.12 138 PRO A N 1
ATOM 1129 C CA . PRO A 1 138 ? -4.768 2.502 15.557 1.00 93.12 138 PRO A CA 1
ATOM 1130 C C . PRO A 1 138 ? -3.429 3.178 15.241 1.00 93.12 138 PRO A C 1
ATOM 1132 O O . PRO A 1 138 ? -2.885 3.886 16.088 1.00 93.12 138 PRO A O 1
ATOM 1135 N N . ARG A 1 139 ? -2.903 2.967 14.029 1.00 96.75 139 ARG A N 1
ATOM 1136 C CA . ARG A 1 139 ? -1.628 3.511 13.570 1.00 96.75 139 ARG A CA 1
ATOM 1137 C C . ARG A 1 139 ? -1.649 3.728 12.062 1.00 96.75 139 ARG A C 1
ATOM 1139 O O . ARG A 1 139 ? -2.255 2.943 11.334 1.00 96.75 139 ARG A O 1
ATOM 1146 N N . LEU A 1 140 ? -0.993 4.800 11.624 1.00 97.69 140 LEU A N 1
ATOM 1147 C CA . LEU A 1 140 ? -0.803 5.146 10.218 1.00 97.69 140 LEU A CA 1
ATOM 1148 C C . LEU A 1 140 ? 0.694 5.109 9.929 1.00 97.69 140 LEU A C 1
ATOM 1150 O O . LEU A 1 140 ? 1.459 5.825 10.579 1.00 97.69 140 LEU A O 1
ATOM 1154 N N . VAL A 1 141 ? 1.106 4.278 8.982 1.00 98.19 141 VAL A N 1
ATOM 1155 C CA . VAL A 1 141 ? 2.514 4.004 8.697 1.00 98.19 141 VAL A CA 1
ATOM 1156 C C . VAL A 1 141 ? 2.798 4.307 7.233 1.00 98.19 141 VAL A C 1
ATOM 1158 O O . VAL A 1 141 ? 2.034 3.924 6.350 1.00 98.19 141 VAL A O 1
ATOM 1161 N N . PHE A 1 142 ? 3.899 5.005 6.975 1.00 98.06 142 PHE A N 1
ATOM 1162 C CA . PHE A 1 142 ? 4.472 5.144 5.645 1.00 98.06 142 PHE A CA 1
ATOM 1163 C C . PHE A 1 142 ? 5.864 4.515 5.620 1.00 98.06 142 PHE A C 1
ATOM 1165 O O . PHE A 1 142 ? 6.690 4.801 6.486 1.00 98.06 142 PHE A O 1
ATOM 1172 N N . ILE A 1 143 ? 6.119 3.668 4.628 1.00 97.12 143 ILE A N 1
ATOM 1173 C CA . ILE A 1 143 ? 7.387 2.959 4.446 1.00 97.12 143 ILE A CA 1
ATOM 1174 C C . ILE A 1 143 ? 7.931 3.319 3.065 1.00 97.12 143 ILE A C 1
ATOM 1176 O O . ILE A 1 143 ? 7.282 3.035 2.060 1.00 97.12 143 ILE A O 1
ATOM 1180 N N . ASP A 1 144 ? 9.114 3.923 3.003 1.00 94.25 144 ASP A N 1
ATOM 1181 C CA . ASP A 1 144 ? 9.848 4.134 1.754 1.00 94.25 144 ASP A CA 1
ATOM 1182 C C . ASP A 1 144 ? 11.076 3.225 1.724 1.00 94.25 144 ASP A C 1
ATOM 1184 O O . ASP A 1 144 ? 11.948 3.315 2.592 1.00 94.25 144 ASP A O 1
ATOM 1188 N N . VAL A 1 145 ? 11.130 2.335 0.738 1.00 91.75 145 VAL A N 1
ATOM 1189 C CA . VAL A 1 145 ? 12.236 1.398 0.548 1.00 91.75 145 VAL A CA 1
ATOM 1190 C C . VAL A 1 145 ? 13.169 1.930 -0.532 1.00 91.75 145 VAL A C 1
ATOM 1192 O O . VAL A 1 145 ? 12.752 2.12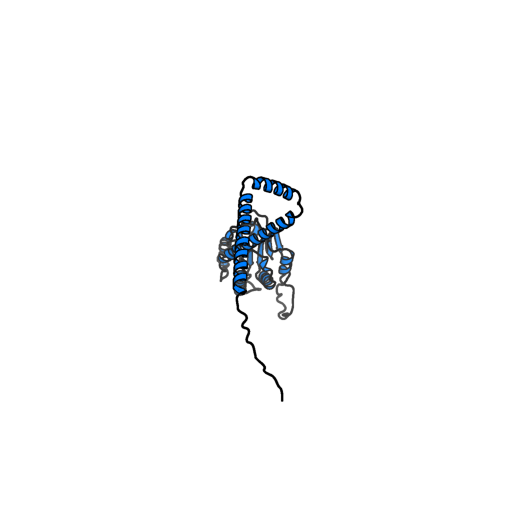1 -1.677 1.00 91.75 145 VAL A O 1
ATOM 1195 N N . ASN A 1 146 ? 14.434 2.151 -0.166 1.00 83.62 146 ASN A N 1
ATOM 1196 C CA . ASN A 1 146 ? 15.492 2.715 -1.019 1.00 83.62 146 ASN A CA 1
ATOM 1197 C C . ASN A 1 146 ? 15.152 4.088 -1.627 1.00 83.62 146 ASN A C 1
ATOM 1199 O O . ASN A 1 146 ? 15.561 4.397 -2.750 1.00 83.62 146 ASN A O 1
ATOM 1203 N N . GLY A 1 147 ? 14.373 4.909 -0.921 1.00 82.69 147 GLY A N 1
ATOM 1204 C CA . GLY A 1 147 ? 13.887 6.187 -1.433 1.00 82.69 147 GLY A CA 1
ATOM 1205 C C . GLY A 1 147 ? 13.988 7.348 -0.453 1.00 82.69 147 GLY A C 1
ATOM 1206 O O . GLY A 1 147 ? 14.794 7.350 0.471 1.00 82.69 147 GLY A O 1
ATOM 1207 N N . ASP A 1 148 ? 13.170 8.365 -0.715 1.00 84.12 148 ASP A N 1
ATOM 1208 C CA . ASP A 1 148 ? 13.126 9.618 0.025 1.00 84.12 148 ASP A CA 1
ATOM 1209 C C . ASP A 1 148 ? 11.657 9.966 0.324 1.00 84.12 148 ASP A C 1
ATOM 1211 O O . ASP A 1 148 ? 10.824 10.135 -0.574 1.00 84.12 148 ASP A O 1
ATOM 1215 N N . ALA A 1 149 ? 11.345 10.124 1.611 1.00 89.06 149 ALA A N 1
ATOM 1216 C CA . ALA A 1 149 ? 9.977 10.338 2.074 1.00 89.06 149 ALA A CA 1
ATOM 1217 C C . ALA A 1 149 ? 9.406 11.745 1.781 1.00 89.06 149 ALA A C 1
ATOM 1219 O O . ALA A 1 149 ? 8.244 12.024 2.095 1.00 89.06 149 ALA A O 1
ATOM 1220 N N . ASN A 1 150 ? 10.169 12.670 1.185 1.00 91.25 150 ASN A N 1
ATOM 1221 C CA . ASN A 1 150 ? 9.728 14.050 0.962 1.00 91.25 150 ASN A CA 1
ATOM 1222 C C . ASN A 1 150 ? 8.537 14.137 0.018 1.00 91.25 150 ASN A C 1
ATOM 1224 O O . ASN A 1 150 ? 7.713 15.044 0.169 1.00 91.25 150 ASN A O 1
ATOM 1228 N N . TRP A 1 151 ? 8.451 13.254 -0.981 1.00 88.94 151 TRP A N 1
ATOM 1229 C CA . TRP A 1 151 ? 7.287 13.246 -1.859 1.00 88.94 151 TRP A CA 1
ATOM 1230 C C . TRP A 1 151 ? 6.009 12.973 -1.062 1.00 88.94 151 TRP A C 1
ATOM 1232 O O . TRP A 1 151 ? 5.031 13.701 -1.248 1.00 88.94 151 TRP A O 1
ATOM 1242 N N . PHE A 1 152 ? 6.037 11.989 -0.160 1.00 93.38 152 PHE A N 1
ATOM 1243 C CA . PHE A 1 152 ? 4.878 11.593 0.637 1.00 93.38 152 PHE A CA 1
ATOM 1244 C C . PHE A 1 152 ? 4.383 12.769 1.479 1.00 93.38 152 PHE A C 1
ATOM 1246 O O . PHE A 1 152 ? 3.221 13.154 1.388 1.00 93.38 152 PHE A O 1
ATOM 1253 N N . ILE A 1 153 ? 5.302 13.429 2.192 1.00 92.88 153 ILE A N 1
ATOM 1254 C CA . ILE A 1 153 ? 5.004 14.593 3.042 1.00 92.88 153 ILE A CA 1
ATOM 1255 C C . ILE A 1 153 ? 4.333 15.725 2.247 1.00 92.88 153 ILE A C 1
ATOM 1257 O O . ILE A 1 153 ? 3.491 16.446 2.779 1.00 92.88 153 ILE A O 1
ATOM 1261 N N . LYS A 1 154 ? 4.710 15.905 0.977 1.00 91.19 154 LYS A N 1
ATOM 1262 C CA . LYS A 1 154 ? 4.224 17.008 0.137 1.00 91.19 154 LYS A CA 1
ATOM 1263 C C . LYS A 1 154 ? 2.931 16.696 -0.615 1.00 91.19 154 LYS A C 1
ATOM 1265 O O . LYS A 1 154 ? 2.207 17.634 -0.935 1.00 91.19 154 LYS A O 1
ATOM 1270 N N . ASN A 1 155 ? 2.680 15.434 -0.963 1.00 90.31 155 ASN A N 1
ATOM 1271 C CA . ASN A 1 155 ? 1.667 15.082 -1.966 1.00 90.31 155 ASN A CA 1
ATOM 1272 C C . ASN A 1 155 ? 0.610 14.089 -1.479 1.00 90.31 155 ASN A C 1
ATOM 1274 O O . ASN A 1 155 ? -0.476 14.066 -2.057 1.00 90.31 155 ASN A O 1
ATOM 1278 N N . TYR A 1 156 ? 0.903 13.274 -0.464 1.00 93.69 156 TYR A N 1
ATOM 1279 C CA . TYR A 1 156 ? -0.027 12.248 -0.011 1.00 93.69 156 TYR A CA 1
ATOM 1280 C C . TYR A 1 156 ? -1.144 12.856 0.865 1.00 93.69 156 TYR A C 1
ATOM 1282 O O . TYR A 1 156 ? -0.855 13.673 1.748 1.00 93.69 156 TYR A O 1
ATOM 1290 N N . PRO A 1 157 ? -2.426 12.486 0.668 1.00 94.31 157 PRO A N 1
AT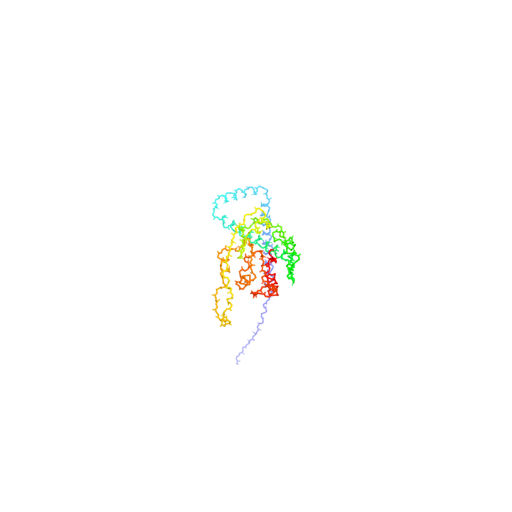OM 1291 C CA . PRO A 1 157 ? -3.547 13.052 1.414 1.00 94.31 157 PRO A CA 1
ATOM 1292 C C . PRO A 1 157 ? -3.634 12.470 2.833 1.00 94.31 157 PRO A C 1
ATOM 1294 O O . PRO A 1 157 ? -4.444 11.597 3.131 1.00 94.31 157 PRO A O 1
ATOM 1297 N N . THR A 1 158 ? -2.841 13.010 3.758 1.00 93.56 158 THR A N 1
ATOM 1298 C CA . THR A 1 158 ? -2.769 12.525 5.152 1.00 93.56 158 THR A CA 1
ATOM 1299 C C . THR A 1 158 ? -4.013 12.813 5.997 1.00 93.56 158 THR A C 1
ATOM 1301 O O . THR A 1 158 ? -4.094 12.344 7.129 1.00 93.56 158 THR A O 1
ATOM 1304 N N . ARG A 1 159 ? -4.966 13.617 5.503 1.00 93.12 159 ARG A N 1
ATOM 1305 C CA . ARG A 1 159 ? -6.166 14.060 6.249 1.00 93.12 159 ARG A CA 1
ATOM 1306 C C . ARG A 1 159 ? -5.842 14.747 7.586 1.00 93.12 159 ARG A C 1
ATOM 1308 O O . ARG A 1 159 ? -6.590 14.624 8.551 1.00 93.12 159 ARG A O 1
ATOM 1315 N N . ASN A 1 160 ? -4.720 15.472 7.653 1.00 92.81 160 ASN A N 1
ATOM 1316 C CA . ASN A 1 160 ? -4.189 16.071 8.888 1.00 92.81 160 ASN A CA 1
ATOM 1317 C C . ASN A 1 160 ? -3.916 15.043 10.004 1.00 92.81 160 ASN A C 1
ATOM 1319 O O . ASN A 1 160 ? -3.889 15.392 11.186 1.00 92.81 160 ASN A O 1
ATOM 1323 N N . ARG A 1 161 ? -3.721 13.771 9.647 1.00 94.56 161 ARG A N 1
ATOM 1324 C CA . ARG A 1 161 ? -3.327 12.712 10.571 1.00 94.56 161 ARG A CA 1
ATOM 1325 C C . ARG A 1 161 ? -1.811 12.556 10.564 1.00 94.56 161 ARG A C 1
ATOM 1327 O O . ARG A 1 161 ? -1.134 12.857 9.581 1.00 94.56 161 ARG A O 1
ATOM 1334 N N . LYS A 1 162 ? -1.274 12.087 11.686 1.00 96.06 162 LYS A N 1
ATOM 1335 C CA . LYS A 1 162 ? 0.160 11.851 11.843 1.00 96.06 162 LYS A CA 1
ATOM 1336 C C . LYS A 1 162 ? 0.502 10.447 11.351 1.00 96.06 162 LYS A C 1
ATOM 1338 O O . LYS A 1 162 ? -0.054 9.483 11.865 1.00 96.06 162 LYS A O 1
ATOM 1343 N N . PHE A 1 163 ? 1.427 10.364 10.401 1.00 97.50 163 PHE A N 1
ATOM 1344 C CA . PHE A 1 163 ? 2.020 9.110 9.945 1.00 97.50 163 PHE A CA 1
ATOM 1345 C C . PHE A 1 163 ? 3.367 8.880 10.636 1.00 97.50 163 PHE A C 1
ATOM 1347 O O . PHE A 1 163 ? 4.144 9.821 10.822 1.00 97.50 163 PHE A O 1
ATOM 1354 N N . GLU A 1 164 ? 3.639 7.634 11.007 1.00 97.44 164 GLU A N 1
ATOM 1355 C CA . GLU A 1 164 ? 4.978 7.155 11.347 1.00 97.44 164 GLU A CA 1
ATOM 1356 C C . GLU A 1 164 ? 5.707 6.813 10.048 1.00 97.44 164 GLU A C 1
ATOM 1358 O O . GLU A 1 164 ? 5.206 6.031 9.246 1.00 97.44 164 GLU A O 1
ATOM 1363 N N . ILE A 1 165 ? 6.855 7.448 9.809 1.00 96.31 165 ILE A N 1
ATOM 1364 C CA . ILE A 1 165 ? 7.594 7.335 8.548 1.00 96.31 165 ILE A CA 1
ATOM 1365 C C . ILE A 1 165 ? 8.853 6.502 8.779 1.00 96.31 165 ILE A C 1
ATOM 1367 O O . ILE A 1 165 ? 9.700 6.882 9.589 1.00 96.31 165 ILE A O 1
ATOM 1371 N N . TYR A 1 166 ? 8.995 5.421 8.018 1.00 95.00 166 TYR A N 1
ATOM 1372 C CA . TYR A 1 166 ? 10.172 4.563 7.982 1.00 95.00 166 TYR A CA 1
ATOM 1373 C C . TYR A 1 166 ? 10.845 4.665 6.615 1.00 95.00 166 TYR A C 1
ATOM 1375 O O . TYR A 1 166 ? 10.189 4.555 5.583 1.00 95.00 166 TYR A O 1
ATOM 1383 N N . GLN A 1 167 ? 12.158 4.880 6.615 1.00 91.81 167 GLN A N 1
ATOM 1384 C CA . GLN A 1 167 ? 12.999 4.777 5.426 1.00 91.81 167 GLN A CA 1
ATOM 1385 C C . GLN A 1 167 ? 13.904 3.569 5.632 1.00 91.81 167 GLN A C 1
ATOM 1387 O O . GLN A 1 167 ? 14.688 3.554 6.582 1.00 91.81 167 GLN A O 1
ATOM 1392 N N . VAL A 1 168 ? 13.728 2.544 4.803 1.00 89.94 168 VAL A N 1
ATOM 1393 C CA . VAL A 1 168 ? 14.450 1.274 4.912 1.00 89.94 168 VAL A CA 1
ATOM 1394 C C . VAL A 1 168 ? 15.339 1.127 3.688 1.00 89.94 168 VAL A C 1
ATOM 1396 O O . VAL A 1 168 ? 14.880 1.256 2.555 1.00 89.94 168 VAL A O 1
ATOM 1399 N N . GLU A 1 169 ? 16.620 0.876 3.916 1.00 82.62 169 GLU A N 1
ATOM 1400 C CA . GLU A 1 169 ? 17.574 0.573 2.854 1.00 82.62 169 GLU A CA 1
ATOM 1401 C C . GLU A 1 169 ? 17.733 -0.944 2.777 1.00 82.62 169 GLU A C 1
ATOM 1403 O O . GLU A 1 169 ? 18.113 -1.575 3.758 1.00 82.62 169 GLU A O 1
ATOM 1408 N N . THR A 1 170 ? 17.430 -1.537 1.625 1.00 75.19 170 THR A N 1
ATOM 1409 C CA . THR A 1 170 ? 17.666 -2.961 1.367 1.00 75.19 170 THR A CA 1
ATOM 1410 C C . THR A 1 170 ? 18.952 -3.103 0.571 1.00 75.19 170 THR A C 1
ATOM 1412 O O . THR A 1 170 ? 19.072 -2.538 -0.523 1.00 75.19 170 THR A O 1
ATOM 1415 N N . THR A 1 171 ? 19.895 -3.909 1.047 1.00 58.34 171 THR A N 1
ATOM 1416 C CA . THR A 1 171 ? 21.071 -4.280 0.256 1.00 58.34 171 THR A CA 1
ATOM 1417 C C . THR A 1 171 ? 20.697 -5.386 -0.727 1.00 58.34 171 THR A C 1
ATOM 1419 O O . THR A 1 171 ? 21.066 -6.541 -0.539 1.00 58.34 171 THR A O 1
ATOM 1422 N N . LEU A 1 172 ? 19.947 -5.061 -1.782 1.00 56.47 172 LEU A N 1
ATOM 1423 C CA . LEU A 1 172 ? 19.809 -5.994 -2.899 1.00 56.47 172 LEU A CA 1
ATOM 1424 C C . LEU A 1 172 ? 21.179 -6.095 -3.587 1.00 56.47 172 LEU A C 1
ATOM 1426 O O . LEU A 1 172 ? 21.705 -5.060 -4.014 1.00 56.47 172 LEU A O 1
ATOM 1430 N N . PRO A 1 173 ? 21.792 -7.288 -3.692 1.00 46.16 173 PRO A N 1
ATOM 1431 C CA . PRO A 1 173 ? 23.084 -7.421 -4.341 1.00 46.16 173 PRO A CA 1
ATOM 1432 C C . PRO A 1 173 ? 22.978 -6.948 -5.795 1.00 46.16 173 PRO A C 1
ATOM 1434 O O . PRO A 1 173 ? 22.218 -7.472 -6.610 1.00 46.16 173 PRO A O 1
ATOM 1437 N N . GLU A 1 174 ? 23.751 -5.920 -6.139 1.00 44.59 174 GLU A N 1
ATOM 1438 C CA . GLU A 1 174 ? 24.024 -5.600 -7.534 1.00 44.59 174 GLU A CA 1
ATOM 1439 C C . GLU A 1 174 ? 24.796 -6.789 -8.128 1.00 44.59 174 GLU A C 1
ATOM 1441 O O . GLU A 1 174 ? 25.834 -7.159 -7.568 1.00 44.59 174 GLU A O 1
ATOM 1446 N N . PRO A 1 175 ? 24.346 -7.414 -9.232 1.00 46.53 175 PRO A N 1
ATOM 1447 C CA . PRO A 1 175 ? 25.127 -8.464 -9.866 1.00 46.53 175 PRO A CA 1
ATOM 1448 C C . PRO A 1 175 ? 26.444 -7.851 -10.343 1.00 46.53 175 PRO A C 1
ATOM 1450 O O . PRO A 1 175 ? 26.482 -7.047 -11.277 1.00 46.53 175 PRO A O 1
ATOM 1453 N N . THR A 1 176 ? 27.535 -8.186 -9.655 1.00 36.84 176 THR A N 1
ATOM 1454 C CA . THR A 1 176 ? 28.869 -7.756 -10.064 1.00 36.84 176 THR A CA 1
ATOM 1455 C C . THR A 1 176 ? 29.197 -8.404 -11.407 1.00 36.84 176 THR A C 1
ATOM 1457 O O . THR A 1 176 ? 28.996 -9.598 -11.611 1.00 36.84 176 THR A O 1
ATOM 1460 N N . ALA A 1 177 ? 29.684 -7.603 -12.355 1.00 50.59 177 ALA A N 1
ATOM 1461 C CA . ALA A 1 177 ? 29.883 -7.980 -13.756 1.00 50.59 177 ALA A CA 1
ATOM 1462 C C . ALA A 1 177 ? 30.979 -9.046 -14.010 1.00 50.59 177 ALA A C 1
ATOM 1464 O O . ALA A 1 177 ? 31.413 -9.205 -15.149 1.00 50.59 177 ALA A O 1
ATOM 1465 N N . ASN A 1 178 ? 31.445 -9.758 -12.978 1.00 43.59 178 ASN A N 1
ATOM 1466 C CA . ASN A 1 178 ? 32.676 -10.548 -13.025 1.00 43.59 178 ASN A CA 1
ATOM 1467 C C . ASN A 1 178 ? 32.511 -12.057 -12.781 1.00 43.59 178 ASN A C 1
ATOM 1469 O O . ASN A 1 178 ? 33.526 -12.747 -12.799 1.00 43.59 178 ASN A O 1
ATOM 1473 N N . ASP A 1 179 ? 31.303 -12.598 -12.597 1.00 42.53 179 ASP A N 1
ATOM 1474 C CA . ASP A 1 179 ? 31.149 -14.055 -12.456 1.00 42.53 179 ASP A CA 1
ATOM 1475 C C . ASP A 1 179 ? 29.825 -14.579 -13.049 1.00 42.53 179 ASP A C 1
ATOM 1477 O O . ASP A 1 179 ? 28.770 -14.432 -12.432 1.00 42.53 179 ASP A O 1
ATOM 1481 N N . PRO A 1 180 ? 29.838 -15.184 -14.255 1.00 43.25 180 PRO A N 1
ATOM 1482 C CA . PRO A 1 180 ? 28.643 -15.745 -14.881 1.00 43.25 180 PRO A CA 1
ATOM 1483 C C . PRO A 1 180 ? 28.256 -17.142 -14.360 1.00 43.25 180 PRO A C 1
ATOM 1485 O O . PRO A 1 180 ? 27.361 -17.747 -14.948 1.00 43.25 180 PRO A O 1
ATOM 1488 N N . PHE A 1 181 ? 28.921 -17.694 -13.333 1.00 41.94 181 PHE A N 1
ATOM 1489 C CA . PHE A 1 181 ? 28.812 -19.122 -12.994 1.00 41.94 181 PHE A CA 1
ATOM 1490 C C . PHE A 1 181 ? 28.560 -19.467 -11.517 1.00 41.94 181 PHE A C 1
ATOM 1492 O O . PHE A 1 181 ? 28.810 -20.598 -11.116 1.00 41.94 181 PHE A O 1
ATOM 1499 N N . ASN A 1 182 ? 27.965 -18.569 -10.731 1.00 40.09 182 ASN A N 1
ATOM 1500 C CA . ASN A 1 182 ? 27.358 -18.935 -9.444 1.00 40.09 182 ASN A CA 1
ATOM 1501 C C . ASN A 1 182 ? 25.841 -18.719 -9.490 1.00 40.09 182 ASN A C 1
ATOM 1503 O O . ASN A 1 182 ? 25.282 -17.795 -8.905 1.00 40.09 182 ASN A O 1
ATOM 1507 N N . GLN A 1 183 ? 25.185 -19.588 -10.256 1.00 52.38 183 GLN A N 1
ATOM 1508 C CA . GLN A 1 183 ? 23.743 -19.803 -10.238 1.00 52.38 183 GLN A CA 1
ATOM 1509 C C . GLN A 1 183 ? 23.465 -21.036 -9.375 1.00 52.38 183 GLN A C 1
ATOM 1511 O O . GLN A 1 183 ? 23.056 -22.058 -9.897 1.00 52.38 183 GLN A O 1
ATOM 1516 N N . GLU A 1 184 ? 23.762 -20.965 -8.081 1.00 45.69 184 GLU A N 1
ATOM 1517 C CA . GLU A 1 184 ? 23.289 -21.917 -7.070 1.00 45.69 184 GLU A CA 1
ATOM 1518 C C . GLU A 1 184 ? 23.531 -21.283 -5.687 1.00 45.69 184 GLU A C 1
ATOM 1520 O O . GLU A 1 184 ? 24.661 -20.989 -5.308 1.00 45.69 184 GLU A O 1
ATOM 1525 N N . ASP A 1 185 ? 22.428 -21.003 -4.990 1.00 47.53 185 ASP A N 1
ATOM 1526 C CA . ASP A 1 185 ? 22.319 -20.641 -3.573 1.00 47.53 185 ASP A CA 1
ATOM 1527 C C . ASP A 1 185 ? 23.056 -19.387 -3.063 1.00 47.53 185 ASP A C 1
ATOM 1529 O O . ASP A 1 185 ? 24.113 -19.452 -2.437 1.00 47.53 185 ASP A O 1
ATOM 1533 N N . MET A 1 186 ? 22.394 -18.227 -3.160 1.00 36.78 186 MET A N 1
ATOM 1534 C CA . MET A 1 186 ? 22.652 -17.120 -2.230 1.00 36.78 186 MET A CA 1
ATOM 1535 C C . MET A 1 186 ? 21.341 -16.563 -1.667 1.00 36.78 186 MET A C 1
ATOM 1537 O O . MET A 1 186 ? 20.812 -15.543 -2.093 1.00 36.78 186 MET A O 1
ATOM 1541 N N . PHE A 1 187 ? 20.820 -17.303 -0.689 1.00 48.19 187 PHE A N 1
ATOM 1542 C CA . PHE A 1 187 ? 19.805 -16.884 0.274 1.00 48.19 187 PHE A CA 1
ATOM 1543 C C . PHE A 1 187 ? 20.278 -15.632 1.037 1.00 48.19 187 PHE A C 1
ATOM 1545 O O . PHE A 1 187 ? 21.041 -15.773 1.987 1.00 48.19 187 PHE A O 1
ATOM 1552 N N . VAL A 1 188 ? 19.810 -14.438 0.658 1.00 45.50 188 VAL A N 1
ATOM 1553 C CA . VAL A 1 188 ? 19.611 -13.275 1.554 1.00 45.50 188 VAL A CA 1
ATOM 1554 C C . VAL A 1 188 ? 18.515 -12.391 0.932 1.00 45.50 188 VAL A C 1
ATOM 1556 O O . VAL A 1 188 ? 18.799 -11.357 0.342 1.00 45.50 188 VAL A O 1
ATOM 1559 N N . GLU A 1 189 ? 17.256 -12.833 0.973 1.00 51.31 189 GLU A N 1
ATOM 1560 C CA . GLU A 1 189 ? 16.144 -12.139 0.289 1.00 51.31 189 GLU A CA 1
ATOM 1561 C C . GLU A 1 189 ? 14.833 -12.252 1.098 1.00 51.31 189 GLU A C 1
ATOM 1563 O O . GLU A 1 189 ? 13.781 -12.634 0.590 1.00 51.31 189 GLU A O 1
ATOM 1568 N N . THR A 1 190 ? 14.922 -11.992 2.408 1.00 59.25 190 THR A N 1
ATOM 1569 C CA . THR A 1 190 ? 13.755 -11.937 3.318 1.00 59.25 190 THR A CA 1
ATOM 1570 C C . THR A 1 190 ? 13.787 -10.714 4.239 1.00 59.25 190 THR A C 1
ATOM 1572 O O . THR A 1 190 ? 12.916 -10.565 5.093 1.00 59.25 190 THR A O 1
ATOM 1575 N N . GLU A 1 191 ? 14.782 -9.827 4.117 1.00 80.56 191 GLU A N 1
ATOM 1576 C CA . GLU A 1 191 ? 14.974 -8.743 5.090 1.00 80.56 191 GLU A CA 1
ATOM 1577 C C . GLU A 1 191 ? 13.752 -7.824 5.144 1.00 80.56 191 GLU A C 1
ATOM 1579 O O . GLU A 1 191 ? 13.294 -7.462 6.229 1.00 80.56 191 GLU A O 1
ATOM 1584 N N . MET A 1 192 ? 13.156 -7.506 3.989 1.00 90.56 192 MET A N 1
ATOM 1585 C CA . MET A 1 192 ? 12.000 -6.622 3.982 1.00 90.56 192 MET A CA 1
ATOM 1586 C C . MET A 1 192 ? 10.728 -7.337 4.432 1.00 90.56 192 MET A C 1
ATOM 1588 O O . MET A 1 192 ? 9.924 -6.765 5.177 1.00 90.56 192 MET A O 1
ATOM 1592 N N . ALA A 1 193 ? 10.539 -8.589 4.014 1.00 92.81 193 ALA A N 1
ATOM 1593 C CA . ALA A 1 193 ? 9.394 -9.373 4.451 1.00 92.81 193 ALA A CA 1
ATOM 1594 C C . ALA A 1 193 ? 9.392 -9.609 5.971 1.00 92.81 193 ALA A C 1
ATOM 1596 O O . ALA A 1 193 ? 8.343 -9.478 6.608 1.00 92.81 193 ALA A O 1
ATOM 1597 N N . ASP A 1 194 ? 10.546 -9.919 6.558 1.00 92.56 194 ASP A N 1
ATOM 1598 C CA . ASP A 1 194 ? 10.690 -10.131 7.999 1.00 92.56 194 ASP A CA 1
ATOM 1599 C C . ASP A 1 194 ? 10.536 -8.824 8.771 1.00 92.56 194 ASP A C 1
ATOM 1601 O O . ASP A 1 194 ? 9.758 -8.764 9.726 1.00 92.56 194 ASP A O 1
ATOM 1605 N N . TRP A 1 195 ? 11.148 -7.738 8.293 1.00 93.31 195 TRP A N 1
ATOM 1606 C CA . TRP A 1 195 ? 10.969 -6.424 8.898 1.00 93.31 195 TRP A CA 1
ATOM 1607 C C . TRP A 1 195 ? 9.492 -6.007 8.933 1.00 93.31 195 TRP A C 1
ATOM 1609 O O . TRP A 1 195 ? 9.024 -5.515 9.961 1.00 93.31 195 TRP A O 1
ATOM 1619 N N . LEU A 1 196 ? 8.719 -6.246 7.864 1.00 95.44 196 LEU A N 1
ATOM 1620 C CA . LEU A 1 196 ? 7.277 -5.964 7.858 1.00 95.44 196 LEU A CA 1
ATOM 1621 C C . LEU A 1 196 ? 6.522 -6.794 8.902 1.00 95.44 196 LEU A C 1
ATOM 1623 O O . LEU A 1 196 ? 5.680 -6.245 9.609 1.00 95.44 196 LEU A O 1
ATOM 1627 N N . ARG A 1 197 ? 6.829 -8.089 9.045 1.00 94.94 197 ARG A N 1
ATOM 1628 C CA . ARG A 1 197 ? 6.189 -8.959 10.053 1.00 94.94 197 ARG A CA 1
ATOM 1629 C C . ARG A 1 197 ? 6.462 -8.496 11.480 1.00 94.94 197 ARG A C 1
ATOM 1631 O O . ARG A 1 197 ? 5.592 -8.619 12.340 1.00 94.94 197 ARG A O 1
ATOM 1638 N N . GLU A 1 198 ? 7.667 -8.001 11.735 1.00 94.19 198 GLU A N 1
ATOM 1639 C CA . GLU A 1 198 ? 8.091 -7.558 13.062 1.00 94.19 198 GLU A CA 1
ATOM 1640 C C . GLU A 1 198 ? 7.561 -6.164 13.413 1.00 94.19 198 GLU A C 1
ATOM 1642 O O . GLU A 1 198 ? 7.244 -5.896 14.575 1.00 94.19 198 GLU A O 1
ATOM 1647 N N . ASN A 1 199 ? 7.434 -5.280 12.417 1.00 95.19 199 ASN A N 1
ATOM 1648 C CA . ASN A 1 199 ? 7.147 -3.865 12.643 1.00 95.19 199 ASN A CA 1
ATOM 1649 C C . ASN A 1 199 ? 5.711 -3.455 12.326 1.00 95.19 199 ASN A C 1
ATOM 1651 O O . ASN A 1 199 ? 5.297 -2.406 12.816 1.00 95.19 199 ASN A O 1
ATOM 1655 N N . VAL A 1 200 ? 4.944 -4.235 11.559 1.00 96.50 200 VAL A N 1
ATOM 1656 C CA . VAL A 1 200 ? 3.582 -3.892 11.116 1.00 96.50 200 VAL A CA 1
ATOM 1657 C C . VAL A 1 200 ? 2.580 -4.957 11.554 1.00 96.50 200 VAL A C 1
ATOM 1659 O O . VAL A 1 200 ? 2.835 -6.158 11.493 1.00 96.50 200 VAL A O 1
ATOM 1662 N N . LYS A 1 201 ? 1.401 -4.519 12.004 1.00 94.19 201 LYS A N 1
ATOM 1663 C CA . LYS A 1 201 ? 0.314 -5.394 12.458 1.00 94.19 201 LYS A CA 1
ATOM 1664 C C . LYS A 1 201 ? -0.914 -5.244 11.575 1.00 94.19 201 LYS A C 1
ATOM 1666 O O . LYS A 1 201 ? -1.219 -4.173 11.061 1.00 94.19 201 LYS A O 1
ATOM 1671 N N . LYS A 1 202 ? -1.691 -6.324 11.472 1.00 91.62 202 LYS A N 1
ATOM 1672 C CA . LYS A 1 202 ? -2.988 -6.288 10.786 1.00 91.62 202 LYS A CA 1
ATOM 1673 C C . LYS A 1 202 ? -3.918 -5.250 11.424 1.00 91.62 202 LYS A C 1
ATOM 1675 O O . LYS A 1 202 ? -4.086 -5.244 12.642 1.00 91.62 202 LYS A O 1
ATOM 1680 N N . GLY A 1 203 ? -4.571 -4.449 10.585 1.00 89.19 203 GLY A N 1
ATOM 1681 C CA . GLY A 1 203 ? -5.504 -3.395 10.996 1.00 89.19 203 GLY A CA 1
ATOM 1682 C C . GLY A 1 203 ? -4.867 -2.012 11.151 1.00 89.19 203 GLY A C 1
ATOM 1683 O O . GLY A 1 203 ? -5.582 -1.056 11.428 1.00 89.19 203 GLY A O 1
ATOM 1684 N N . GLU A 1 204 ? -3.553 -1.892 10.978 1.00 94.88 204 GLU A N 1
ATOM 1685 C CA . GLU A 1 204 ? -2.877 -0.606 10.786 1.00 94.88 204 GLU A CA 1
ATOM 1686 C C . GLU A 1 204 ? -3.015 -0.166 9.333 1.00 94.88 204 GLU A C 1
ATOM 1688 O O . GLU A 1 204 ? -3.115 -1.024 8.466 1.00 94.88 204 GLU A O 1
ATOM 1693 N N . TYR A 1 205 ? -3.020 1.145 9.079 1.00 96.25 205 TYR A N 1
ATOM 1694 C CA . TYR A 1 205 ? -3.068 1.668 7.715 1.00 96.25 205 TYR A CA 1
ATOM 1695 C C . TYR A 1 205 ? -1.652 1.864 7.186 1.00 96.25 205 TYR A C 1
ATOM 1697 O O . TYR A 1 205 ? -0.929 2.740 7.679 1.00 96.25 205 TYR A O 1
ATOM 1705 N N . VAL A 1 206 ? -1.250 1.066 6.202 1.00 97.75 206 VAL A N 1
ATOM 1706 C CA . VAL A 1 206 ? 0.138 1.040 5.721 1.00 97.75 206 VAL A CA 1
ATOM 1707 C C . VAL A 1 206 ? 0.218 1.482 4.269 1.00 97.75 206 VAL A C 1
ATOM 1709 O O . VAL A 1 206 ? -0.300 0.831 3.363 1.00 97.75 206 VAL A O 1
ATOM 1712 N N . VAL A 1 207 ? 0.945 2.571 4.046 1.00 97.94 207 VAL A N 1
ATOM 1713 C CA . VAL A 1 207 ? 1.318 3.041 2.713 1.00 97.94 207 VAL A CA 1
ATOM 1714 C C . VAL A 1 207 ? 2.775 2.686 2.474 1.00 97.94 207 VAL A C 1
ATOM 1716 O O . VAL A 1 207 ? 3.638 3.024 3.282 1.00 97.94 207 VAL A O 1
ATOM 1719 N N . MET A 1 208 ? 3.073 2.032 1.361 1.00 97.44 208 MET A N 1
ATOM 1720 C CA . MET A 1 208 ? 4.430 1.601 1.047 1.00 97.44 208 MET A CA 1
ATOM 1721 C C . MET A 1 208 ? 4.860 2.103 -0.324 1.00 97.44 208 MET A C 1
ATOM 1723 O O . MET A 1 208 ? 4.092 2.050 -1.281 1.00 97.44 208 MET A O 1
ATOM 1727 N N . LYS A 1 209 ? 6.105 2.557 -0.441 1.00 95.69 209 LYS A N 1
ATOM 1728 C CA . LYS A 1 209 ? 6.781 2.816 -1.710 1.00 95.69 209 LYS A CA 1
ATOM 1729 C C . LYS A 1 209 ? 7.987 1.890 -1.816 1.00 95.69 209 LYS A C 1
ATOM 1731 O O . LYS A 1 209 ? 8.830 1.887 -0.926 1.00 95.69 209 LYS A O 1
ATOM 1736 N N . ALA A 1 210 ? 8.065 1.107 -2.889 1.00 93.75 210 ALA A N 1
ATOM 1737 C CA . ALA A 1 210 ? 9.133 0.125 -3.068 1.00 93.75 210 ALA A CA 1
ATOM 1738 C C . ALA A 1 210 ? 9.390 -0.212 -4.543 1.00 93.75 210 ALA A C 1
ATOM 1740 O O . ALA A 1 210 ? 8.533 -0.021 -5.411 1.00 93.75 210 ALA A O 1
ATOM 1741 N N . GLU A 1 211 ? 10.578 -0.745 -4.823 1.00 90.94 211 GLU A N 1
ATOM 1742 C CA . GLU A 1 211 ? 10.940 -1.273 -6.140 1.00 90.94 211 GLU A CA 1
ATOM 1743 C C . GLU A 1 211 ? 10.256 -2.617 -6.419 1.00 90.94 211 GLU A C 1
ATOM 1745 O O . GLU A 1 211 ? 9.976 -3.395 -5.508 1.00 90.94 211 GLU A O 1
ATOM 1750 N N . ALA A 1 212 ? 10.016 -2.917 -7.698 1.00 91.38 212 ALA A N 1
ATOM 1751 C CA . ALA A 1 212 ? 9.302 -4.121 -8.125 1.00 91.38 212 ALA A CA 1
ATOM 1752 C C . ALA A 1 212 ? 9.929 -5.438 -7.630 1.00 91.38 212 ALA A C 1
ATOM 1754 O O . ALA A 1 212 ? 9.196 -6.401 -7.427 1.00 91.38 212 ALA A O 1
ATOM 1755 N N . ASP A 1 213 ? 11.248 -5.492 -7.439 1.00 88.62 213 ASP A N 1
ATOM 1756 C CA . ASP A 1 213 ? 11.927 -6.700 -6.951 1.00 88.62 213 ASP A CA 1
ATOM 1757 C C . ASP A 1 213 ? 11.635 -6.940 -5.459 1.00 88.62 213 ASP A C 1
ATOM 1759 O O . ASP A 1 213 ? 11.260 -8.048 -5.082 1.00 88.62 213 ASP A O 1
ATOM 1763 N N . VAL A 1 214 ? 11.638 -5.880 -4.641 1.00 91.31 214 VAL A N 1
ATOM 1764 C CA . VAL A 1 214 ? 11.192 -5.944 -3.236 1.00 91.31 214 VAL A CA 1
ATOM 1765 C C . VAL A 1 214 ? 9.721 -6.351 -3.165 1.00 91.31 214 VAL A C 1
ATOM 1767 O O . VAL A 1 214 ? 9.335 -7.200 -2.374 1.00 91.31 214 VAL A O 1
ATOM 1770 N N . VAL A 1 215 ? 8.864 -5.787 -4.018 1.00 94.56 215 VAL A N 1
ATOM 1771 C CA . VAL A 1 215 ? 7.437 -6.147 -4.024 1.00 94.56 215 VAL A CA 1
ATOM 1772 C C . VAL A 1 215 ? 7.224 -7.616 -4.414 1.00 94.56 215 VAL A C 1
ATOM 1774 O O . VAL A 1 215 ? 6.368 -8.283 -3.833 1.00 94.56 215 VAL A O 1
ATOM 1777 N N . GLU A 1 216 ? 7.999 -8.139 -5.367 1.00 92.94 216 GLU A N 1
ATOM 1778 C CA . GLU A 1 216 ? 7.976 -9.559 -5.736 1.00 92.94 216 GLU A CA 1
ATOM 1779 C C . GLU A 1 216 ? 8.357 -10.456 -4.544 1.00 92.94 216 GLU A C 1
ATOM 1781 O O . GLU A 1 216 ? 7.660 -11.439 -4.281 1.00 92.94 216 GLU A O 1
ATOM 1786 N N . GLU A 1 217 ? 9.375 -10.076 -3.764 1.00 91.69 217 GLU A N 1
ATOM 1787 C CA . GLU A 1 217 ? 9.738 -10.735 -2.500 1.00 91.69 217 GLU A CA 1
ATOM 1788 C C . GLU A 1 217 ? 8.552 -10.771 -1.517 1.00 91.69 217 GLU A C 1
ATOM 1790 O O . GLU A 1 217 ? 8.226 -11.833 -0.979 1.00 91.69 217 GLU A O 1
ATOM 1795 N N . LEU A 1 218 ? 7.861 -9.644 -1.305 1.00 94.94 218 LEU A N 1
ATOM 1796 C CA . LEU A 1 218 ? 6.735 -9.554 -0.362 1.00 94.94 218 LEU A CA 1
ATOM 1797 C C . LEU A 1 218 ? 5.544 -10.427 -0.770 1.00 94.94 218 LEU A C 1
ATOM 1799 O O . LEU A 1 218 ? 4.873 -11.026 0.081 1.00 94.94 218 LEU A O 1
ATOM 1803 N N . VAL A 1 219 ? 5.274 -10.501 -2.074 1.00 95.50 219 VAL A N 1
ATOM 1804 C CA . VAL A 1 219 ? 4.228 -11.360 -2.637 1.00 95.50 219 VAL A CA 1
ATOM 1805 C C . VAL A 1 219 ? 4.588 -12.832 -2.435 1.00 95.50 219 VAL A C 1
ATOM 1807 O O . VAL A 1 219 ? 3.760 -13.597 -1.935 1.00 95.50 219 VAL A O 1
ATOM 1810 N N . ASN A 1 220 ? 5.827 -13.226 -2.742 1.00 93.88 220 ASN A N 1
ATOM 1811 C CA . ASN A 1 220 ? 6.308 -14.600 -2.561 1.00 93.88 220 ASN A CA 1
ATOM 1812 C C . ASN A 1 220 ? 6.274 -15.033 -1.086 1.00 93.88 220 ASN A C 1
ATOM 1814 O O . ASN A 1 220 ? 5.894 -16.163 -0.772 1.00 93.88 220 ASN A O 1
ATOM 1818 N N . ASN A 1 221 ? 6.587 -14.108 -0.177 1.00 93.75 221 ASN A N 1
ATOM 1819 C CA . ASN A 1 221 ? 6.573 -14.321 1.269 1.00 93.75 221 ASN A CA 1
ATOM 1820 C C . ASN A 1 221 ? 5.188 -14.172 1.925 1.00 93.75 221 ASN A C 1
ATOM 1822 O O . ASN A 1 221 ? 5.068 -14.384 3.136 1.00 93.75 221 ASN A O 1
ATOM 1826 N N . LYS A 1 222 ? 4.137 -13.850 1.154 1.00 94.44 222 LYS A N 1
ATOM 1827 C CA . LYS A 1 222 ? 2.747 -13.689 1.628 1.00 94.44 222 LYS A CA 1
ATOM 1828 C C . LYS A 1 222 ? 2.596 -12.661 2.756 1.00 94.44 222 LYS A C 1
ATOM 1830 O O . LYS A 1 222 ? 1.854 -12.896 3.703 1.00 94.44 222 LYS A O 1
ATOM 1835 N N . VAL A 1 223 ? 3.322 -11.551 2.660 1.00 95.62 223 VAL A N 1
ATOM 1836 C CA . VAL A 1 223 ? 3.256 -10.437 3.629 1.00 95.62 223 VAL A CA 1
ATOM 1837 C C . VAL A 1 223 ? 2.691 -9.158 3.022 1.00 95.62 223 VAL A C 1
ATOM 1839 O O . VAL A 1 223 ? 2.477 -8.178 3.726 1.00 95.62 223 VAL A O 1
ATOM 1842 N N . ILE A 1 224 ? 2.431 -9.158 1.711 1.00 95.94 224 ILE A N 1
ATOM 1843 C CA . ILE A 1 224 ? 1.866 -8.003 1.008 1.00 95.94 224 ILE A CA 1
ATOM 1844 C C . ILE A 1 224 ? 0.463 -7.621 1.514 1.00 95.94 224 ILE A C 1
ATOM 1846 O O . ILE A 1 224 ? 0.031 -6.492 1.317 1.00 95.94 224 ILE A O 1
ATOM 1850 N N . ASP A 1 225 ? -0.233 -8.526 2.213 1.00 94.12 225 ASP A N 1
ATOM 1851 C CA . ASP A 1 225 ? -1.524 -8.262 2.860 1.00 94.12 225 ASP A CA 1
ATOM 1852 C C . ASP A 1 225 ? -1.424 -7.295 4.054 1.00 94.12 225 ASP A C 1
ATOM 1854 O O . ASP A 1 225 ? -2.450 -6.829 4.546 1.00 94.12 225 ASP A O 1
ATOM 1858 N N . LEU A 1 226 ? -0.206 -6.980 4.513 1.00 95.88 226 LEU A N 1
ATOM 1859 C CA . LEU A 1 226 ? 0.064 -5.928 5.496 1.00 95.88 226 LEU A CA 1
ATOM 1860 C C . LEU A 1 226 ? 0.113 -4.525 4.878 1.00 95.88 226 LEU A C 1
ATOM 1862 O O . LEU A 1 226 ? 0.171 -3.558 5.628 1.00 95.88 226 LEU A O 1
ATOM 1866 N N . VAL A 1 227 ? 0.121 -4.398 3.547 1.00 97.00 227 VAL A N 1
ATOM 1867 C CA . VAL A 1 227 ? 0.187 -3.110 2.846 1.00 97.00 227 VAL A CA 1
ATOM 1868 C C . VAL A 1 227 ? -1.200 -2.731 2.332 1.00 97.00 227 VAL A C 1
ATOM 1870 O O . VAL A 1 227 ? -1.828 -3.471 1.571 1.00 97.00 227 VAL A O 1
ATOM 1873 N N . ASP A 1 228 ? -1.683 -1.552 2.719 1.00 95.62 228 ASP A N 1
ATOM 1874 C CA . ASP A 1 228 ? -2.979 -1.042 2.275 1.00 95.62 228 ASP A CA 1
ATOM 1875 C C . ASP A 1 228 ? -2.921 -0.311 0.953 1.00 95.62 228 ASP A C 1
ATOM 1877 O O . ASP A 1 228 ? -3.854 -0.432 0.170 1.00 95.62 228 ASP A O 1
ATOM 1881 N N . GLU A 1 229 ? -1.845 0.421 0.692 1.00 96.25 229 GLU A N 1
ATOM 1882 C CA . GLU A 1 229 ? -1.669 1.182 -0.539 1.00 96.25 229 GLU A CA 1
ATOM 1883 C C . GLU A 1 229 ? -0.199 1.167 -0.954 1.00 96.25 229 GLU A C 1
ATOM 1885 O O . GLU A 1 229 ? 0.691 1.509 -0.172 1.00 96.25 229 GLU A O 1
ATOM 1890 N N . LEU A 1 230 ? 0.065 0.753 -2.191 1.00 96.69 230 LEU A N 1
ATOM 1891 C CA . LEU A 1 230 ? 1.414 0.517 -2.691 1.00 96.69 230 LEU A CA 1
ATOM 1892 C C . LEU A 1 230 ? 1.759 1.454 -3.852 1.00 96.69 230 LEU A C 1
ATOM 1894 O O . LEU A 1 230 ? 1.044 1.527 -4.846 1.00 96.69 230 LEU A O 1
ATOM 1898 N N . PHE A 1 231 ? 2.921 2.091 -3.786 1.00 95.12 231 PHE A N 1
ATOM 1899 C CA . PHE A 1 231 ? 3.553 2.824 -4.879 1.00 95.12 231 PHE A CA 1
ATOM 1900 C C . PHE A 1 231 ? 4.735 2.005 -5.393 1.00 95.12 231 PHE A C 1
ATOM 1902 O O . PHE A 1 231 ? 5.807 1.995 -4.789 1.00 95.12 231 PHE A O 1
ATOM 1909 N N . MET A 1 232 ? 4.534 1.289 -6.499 1.00 93.69 232 MET A N 1
ATOM 1910 C CA . MET A 1 232 ? 5.547 0.382 -7.032 1.00 93.69 232 MET A CA 1
ATOM 1911 C C . MET A 1 232 ? 6.381 1.066 -8.117 1.00 93.69 232 MET A C 1
ATOM 1913 O O . MET A 1 232 ? 5.866 1.501 -9.150 1.00 93.69 232 MET A O 1
ATOM 1917 N N . GLU A 1 233 ? 7.693 1.116 -7.917 1.00 89.88 233 GLU A N 1
ATOM 1918 C CA . GLU A 1 233 ? 8.643 1.595 -8.916 1.00 89.88 233 GLU A CA 1
ATOM 1919 C C . GLU A 1 233 ? 9.161 0.435 -9.767 1.00 89.88 233 GLU A C 1
ATOM 1921 O O . GLU A 1 233 ? 9.718 -0.539 -9.265 1.00 89.88 233 GLU A O 1
ATOM 1926 N N . CYS A 1 234 ? 8.999 0.540 -11.086 1.00 86.81 234 CYS A N 1
ATOM 1927 C CA . CYS A 1 234 ? 9.546 -0.437 -12.022 1.00 86.81 234 CYS A CA 1
ATOM 1928 C C . CYS A 1 234 ? 10.763 0.150 -12.740 1.00 86.81 234 CYS A C 1
ATOM 1930 O O . CYS A 1 234 ? 10.621 0.956 -13.664 1.00 86.81 234 CYS A O 1
ATOM 1932 N N . LYS A 1 235 ? 11.962 -0.308 -12.370 1.00 80.12 235 LYS A N 1
ATOM 1933 C CA . LYS A 1 235 ? 13.203 -0.002 -13.092 1.00 80.12 235 LYS A CA 1
ATOM 1934 C C . LYS A 1 235 ? 13.301 -0.863 -14.354 1.00 80.12 235 LYS A C 1
ATOM 1936 O O . LYS A 1 235 ? 13.935 -1.915 -14.370 1.00 80.12 235 LYS A O 1
ATOM 1941 N N . TYR A 1 236 ? 12.623 -0.429 -15.416 1.00 73.62 236 TYR A N 1
ATOM 1942 C CA . TYR A 1 236 ? 12.616 -1.117 -16.706 1.00 73.62 236 TYR A CA 1
ATOM 1943 C C . TYR A 1 236 ? 13.746 -0.648 -17.634 1.00 73.62 236 TYR A C 1
ATOM 1945 O O . TYR A 1 236 ? 14.307 0.441 -17.516 1.00 73.62 236 TYR A O 1
ATOM 1953 N N . GLN A 1 237 ? 14.054 -1.501 -18.601 1.00 63.09 237 GLN A N 1
ATOM 1954 C CA . GLN A 1 237 ? 15.121 -1.340 -19.582 1.00 63.09 237 GLN A CA 1
ATOM 1955 C C . GLN A 1 237 ? 14.881 -0.123 -20.501 1.00 63.09 237 GLN A C 1
ATOM 1957 O O . GLN A 1 237 ? 13.972 -0.129 -21.331 1.00 63.09 237 GLN A O 1
ATOM 1962 N N . CYS A 1 238 ? 15.706 0.924 -20.376 1.00 52.03 238 CYS A N 1
ATOM 1963 C CA . CYS A 1 238 ? 15.776 2.026 -21.342 1.00 52.03 238 CYS A CA 1
ATOM 1964 C C . CYS A 1 238 ? 17.104 1.967 -22.118 1.00 52.03 238 CYS A C 1
ATOM 1966 O O . CYS A 1 238 ? 18.114 1.522 -21.579 1.00 52.03 238 CYS A O 1
ATOM 1968 N N . MET A 1 239 ? 17.127 2.449 -23.372 1.00 48.00 239 MET A N 1
ATOM 1969 C CA . MET A 1 239 ? 18.294 2.429 -24.289 1.00 48.00 239 MET A CA 1
ATOM 1970 C C . MET A 1 239 ? 19.603 3.038 -23.731 1.00 48.00 239 MET A C 1
ATOM 1972 O O . MET A 1 239 ? 20.627 2.973 -24.401 1.00 48.00 239 MET A O 1
ATOM 1976 N N . LYS A 1 240 ? 19.586 3.655 -22.543 1.00 46.91 240 LYS A N 1
ATOM 1977 C CA . LYS A 1 240 ? 20.731 4.324 -21.904 1.00 46.91 240 LYS A CA 1
ATOM 1978 C C . LYS A 1 240 ? 21.231 3.644 -20.622 1.00 46.91 240 LYS A C 1
ATOM 1980 O O . LYS A 1 240 ? 22.040 4.242 -19.921 1.00 46.91 240 LYS A O 1
ATOM 1985 N N . CYS A 1 241 ? 20.753 2.450 -20.278 1.00 51.97 241 CYS A N 1
ATOM 1986 C CA . CYS A 1 241 ? 21.126 1.786 -19.030 1.00 51.97 241 CYS A CA 1
ATOM 1987 C C . CYS A 1 241 ? 21.890 0.479 -19.311 1.00 51.97 241 CYS A C 1
ATOM 1989 O O . CYS A 1 241 ? 21.396 -0.410 -20.002 1.00 51.97 241 CYS A O 1
ATOM 1991 N N . VAL A 1 242 ? 23.125 0.395 -18.807 1.00 48.66 242 VAL A N 1
ATOM 1992 C CA . VAL A 1 242 ? 24.073 -0.711 -19.056 1.00 48.66 242 VAL A CA 1
ATOM 1993 C C . VAL A 1 242 ? 23.765 -1.939 -18.180 1.00 48.66 242 VAL A C 1
ATOM 1995 O O . VAL A 1 242 ? 24.102 -3.055 -18.554 1.00 48.66 242 VAL A O 1
ATOM 1998 N N . THR A 1 243 ? 23.054 -1.763 -17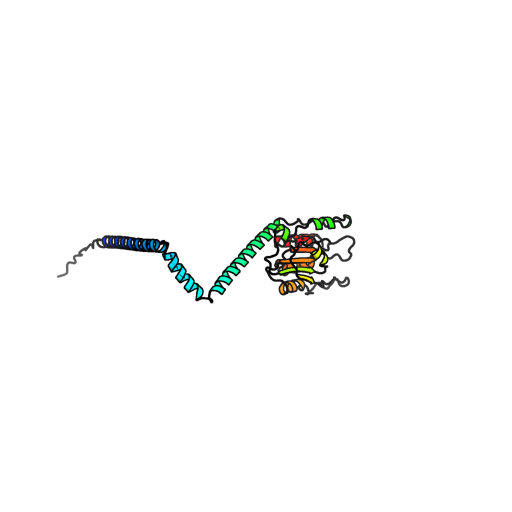.061 1.00 56.19 243 THR A N 1
ATOM 1999 C CA . THR A 1 243 ? 22.767 -2.798 -16.046 1.00 56.19 243 THR A CA 1
ATOM 2000 C C . THR A 1 243 ? 21.260 -2.988 -15.825 1.00 56.19 243 THR A C 1
ATOM 2002 O O . THR A 1 243 ? 20.758 -2.966 -14.704 1.00 56.19 243 THR A O 1
ATOM 2005 N N . CYS A 1 244 ? 20.484 -3.125 -16.902 1.00 62.12 244 CYS A N 1
ATOM 2006 C CA . CYS A 1 244 ? 19.026 -3.245 -16.789 1.00 62.12 244 CYS A CA 1
ATOM 2007 C C . CYS A 1 244 ? 18.598 -4.586 -16.167 1.00 62.12 244 CYS A C 1
ATOM 2009 O O . CYS A 1 244 ? 18.864 -5.636 -16.747 1.00 62.12 244 CYS A O 1
ATOM 2011 N N . LYS A 1 245 ? 17.890 -4.526 -15.027 1.00 67.00 245 LYS A N 1
ATOM 2012 C CA . LYS A 1 245 ? 17.569 -5.679 -14.163 1.00 67.00 245 LYS A CA 1
ATOM 2013 C C . LYS A 1 245 ? 16.224 -6.379 -14.459 1.00 67.00 245 LYS A C 1
ATOM 2015 O O . LYS A 1 245 ? 16.116 -7.576 -14.218 1.00 67.00 245 LYS A O 1
ATOM 2020 N N . ARG A 1 246 ? 15.205 -5.706 -15.027 1.00 77.56 246 ARG A N 1
ATOM 2021 C CA . ARG A 1 246 ? 13.852 -6.293 -15.205 1.00 77.56 246 ARG A CA 1
ATOM 2022 C C . ARG A 1 246 ? 13.147 -5.845 -16.498 1.00 77.56 246 ARG A C 1
ATOM 2024 O O . ARG A 1 246 ? 13.068 -4.642 -16.764 1.00 77.56 246 ARG A O 1
ATOM 2031 N N . PRO A 1 247 ? 12.581 -6.760 -17.312 1.00 86.00 247 PRO A N 1
ATOM 2032 C CA . PRO A 1 247 ? 11.790 -6.363 -18.472 1.00 86.00 247 PRO A CA 1
ATOM 2033 C C . PRO A 1 247 ? 10.410 -5.839 -18.042 1.00 86.00 247 PRO A C 1
ATOM 2035 O O . PRO A 1 247 ? 9.794 -6.365 -17.115 1.00 86.00 247 PRO A O 1
ATOM 2038 N N . TYR A 1 248 ? 9.889 -4.822 -18.740 1.00 86.00 248 TYR A N 1
ATOM 2039 C CA . TYR A 1 248 ? 8.671 -4.115 -18.314 1.00 86.00 248 TYR A CA 1
ATOM 2040 C C . TYR A 1 248 ? 7.438 -5.022 -18.192 1.00 86.00 248 TYR A C 1
ATOM 2042 O O . TYR A 1 248 ? 6.647 -4.876 -17.262 1.00 86.00 248 TYR A O 1
ATOM 2050 N N . TRP A 1 249 ? 7.300 -6.014 -19.074 1.00 88.19 249 TRP A N 1
ATOM 2051 C CA . TRP A 1 249 ? 6.194 -6.972 -19.011 1.00 88.19 249 TRP A CA 1
ATOM 2052 C C . TRP A 1 249 ? 6.178 -7.780 -17.702 1.00 88.19 249 TRP A C 1
ATOM 2054 O O . TRP A 1 249 ? 5.100 -8.132 -17.229 1.00 88.19 249 TRP A O 1
ATOM 2064 N N . LYS A 1 250 ? 7.335 -8.011 -17.061 1.00 91.06 250 LYS A N 1
ATOM 2065 C CA . LYS A 1 250 ? 7.409 -8.674 -15.748 1.00 91.06 250 LYS A CA 1
ATOM 2066 C C . LYS A 1 250 ? 6.857 -7.772 -14.639 1.00 91.06 250 LYS A C 1
ATOM 2068 O O . LYS A 1 250 ? 6.270 -8.263 -13.681 1.00 91.06 250 LYS A O 1
ATOM 2073 N N . CYS A 1 251 ? 6.996 -6.451 -14.768 1.00 91.44 251 CYS A N 1
ATOM 2074 C CA . CYS A 1 251 ? 6.310 -5.507 -13.883 1.00 91.44 251 CYS A CA 1
ATOM 2075 C C . CYS A 1 251 ? 4.800 -5.503 -14.137 1.00 91.44 251 CYS A C 1
ATOM 2077 O O . CYS A 1 251 ? 4.038 -5.518 -13.181 1.00 91.44 251 CYS A O 1
ATOM 2079 N N . LEU A 1 252 ? 4.358 -5.519 -15.402 1.00 92.75 252 LEU A N 1
ATOM 20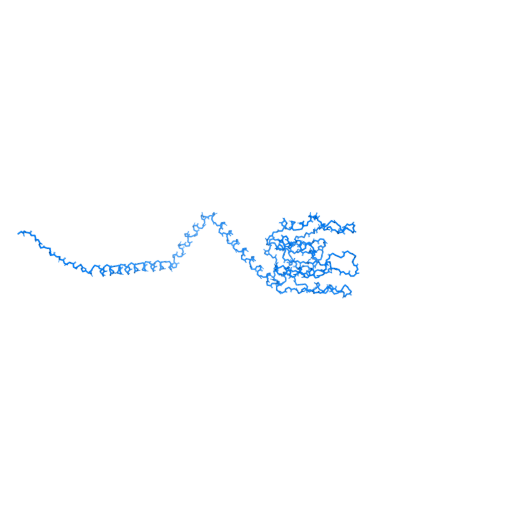80 C CA . LEU A 1 252 ? 2.928 -5.585 -15.741 1.00 92.75 252 LEU A CA 1
ATOM 2081 C C . LEU A 1 252 ? 2.257 -6.833 -15.157 1.00 92.75 252 LEU A C 1
ATOM 2083 O O . LEU A 1 252 ? 1.167 -6.731 -14.600 1.00 92.75 252 LEU A O 1
ATOM 2087 N N . ALA A 1 253 ? 2.927 -7.984 -15.241 1.00 94.38 253 ALA A N 1
ATOM 2088 C CA . ALA A 1 253 ? 2.463 -9.218 -14.617 1.00 94.38 253 ALA A CA 1
ATOM 2089 C C . ALA A 1 253 ? 2.319 -9.062 -13.093 1.00 94.38 253 ALA A C 1
ATOM 2091 O O . ALA A 1 253 ? 1.277 -9.410 -12.545 1.00 94.38 253 ALA A O 1
ATOM 2092 N N . LEU A 1 254 ? 3.314 -8.459 -12.431 1.00 95.12 254 LEU A N 1
ATOM 2093 C CA . LEU A 1 254 ? 3.274 -8.204 -10.989 1.00 95.12 254 LEU A CA 1
ATOM 2094 C C . LEU A 1 254 ? 2.146 -7.230 -10.595 1.00 95.12 254 LEU A C 1
ATOM 2096 O O . LEU A 1 254 ? 1.440 -7.483 -9.626 1.00 95.12 254 LEU A O 1
ATOM 2100 N N . TYR A 1 255 ? 1.899 -6.167 -11.372 1.00 93.50 255 TYR A N 1
ATOM 2101 C CA . TYR A 1 255 ? 0.734 -5.291 -11.165 1.00 93.50 255 TYR A CA 1
ATOM 2102 C C . TYR A 1 255 ? -0.590 -6.057 -11.260 1.00 93.50 255 TYR A C 1
ATOM 2104 O O . TYR A 1 255 ? -1.488 -5.819 -10.456 1.00 93.50 255 TYR A O 1
ATOM 2112 N N . GLY A 1 256 ? -0.721 -6.951 -12.246 1.00 92.69 256 GLY A N 1
ATOM 2113 C CA . GLY A 1 256 ? -1.899 -7.808 -12.390 1.00 92.69 256 GLY A CA 1
ATOM 2114 C C . GLY A 1 256 ? -2.102 -8.688 -11.159 1.00 92.69 256 GLY A C 1
ATOM 2115 O O . GLY A 1 256 ? -3.170 -8.664 -10.558 1.00 92.69 256 GLY A O 1
ATOM 2116 N N . GLN A 1 257 ? -1.037 -9.357 -10.716 1.00 94.94 257 GLN A N 1
ATOM 2117 C CA . GLN A 1 257 ? -1.060 -10.204 -9.526 1.00 94.94 257 GLN A CA 1
ATOM 2118 C C . GLN A 1 257 ? -1.452 -9.431 -8.256 1.00 94.94 257 GLN A C 1
ATOM 2120 O O . GLN A 1 257 ? -2.264 -9.914 -7.475 1.00 94.94 257 GLN A O 1
ATOM 2125 N N . LEU A 1 258 ? -0.922 -8.223 -8.051 1.00 94.88 258 LEU A N 1
ATOM 2126 C CA . LEU A 1 258 ? -1.275 -7.375 -6.905 1.00 94.88 258 LEU A CA 1
ATOM 2127 C C . LEU A 1 258 ? -2.752 -6.972 -6.920 1.00 94.88 258 LEU A C 1
ATOM 2129 O O . LEU A 1 258 ? -3.406 -7.001 -5.879 1.00 94.88 258 LEU A O 1
ATOM 2133 N N . LYS A 1 259 ? -3.299 -6.656 -8.100 1.00 90.31 259 LYS A N 1
ATOM 2134 C CA . LYS A 1 259 ? -4.731 -6.368 -8.257 1.00 90.31 259 LYS A CA 1
ATOM 2135 C C . LYS A 1 259 ? -5.598 -7.583 -7.941 1.00 90.31 259 LYS A C 1
ATOM 2137 O O . LYS A 1 259 ? -6.607 -7.425 -7.261 1.00 90.31 259 LYS A O 1
ATOM 2142 N N . ASP A 1 260 ? -5.191 -8.775 -8.374 1.00 90.88 260 ASP A N 1
ATOM 2143 C CA . ASP A 1 260 ? -5.900 -10.024 -8.068 1.00 90.88 260 ASP A CA 1
ATOM 2144 C C . ASP A 1 260 ? -5.862 -10.352 -6.566 1.00 90.88 260 ASP A C 1
ATOM 2146 O O . ASP A 1 260 ? -6.826 -10.885 -6.019 1.00 90.88 260 ASP A O 1
ATOM 2150 N N . LEU A 1 261 ? -4.778 -9.974 -5.880 1.00 92.44 261 LEU A N 1
ATOM 2151 C CA . LEU A 1 261 ? -4.652 -10.045 -4.420 1.00 92.44 261 LEU A CA 1
ATOM 2152 C C . LEU A 1 261 ? -5.430 -8.938 -3.685 1.00 92.44 261 LEU A C 1
ATOM 2154 O O . LEU A 1 261 ? -5.474 -8.944 -2.457 1.00 92.44 261 LEU A O 1
ATOM 2158 N N . GLY A 1 262 ? -6.048 -7.997 -4.405 1.00 90.56 262 GLY A N 1
ATOM 2159 C CA . GLY A 1 262 ? -6.806 -6.889 -3.823 1.00 90.56 262 GLY A CA 1
ATOM 2160 C C . GLY A 1 262 ? -5.939 -5.772 -3.239 1.00 90.56 262 GLY A C 1
ATOM 2161 O O . GLY A 1 262 ? -6.441 -4.977 -2.447 1.00 90.56 262 GLY A O 1
ATOM 2162 N N . VAL A 1 263 ? -4.659 -5.696 -3.617 1.00 93.06 263 VAL A N 1
ATOM 2163 C CA . VAL A 1 263 ? -3.729 -4.651 -3.172 1.00 93.06 263 VAL A CA 1
ATOM 2164 C C . VAL A 1 263 ? -3.856 -3.435 -4.103 1.00 93.06 263 VAL A C 1
ATOM 2166 O O . VAL A 1 263 ? -3.541 -3.534 -5.295 1.00 93.06 263 VAL A O 1
ATOM 2169 N N . PRO A 1 264 ? -4.305 -2.274 -3.596 1.00 93.31 264 PRO A N 1
ATOM 2170 C CA . PRO A 1 264 ? -4.317 -1.023 -4.343 1.00 93.31 264 PRO A CA 1
ATOM 2171 C C . PRO A 1 264 ? -2.884 -0.601 -4.681 1.00 93.31 264 PRO A C 1
ATOM 2173 O O . PRO A 1 264 ? -2.084 -0.307 -3.794 1.00 93.31 264 PRO A O 1
ATOM 2176 N N . VAL A 1 265 ? -2.550 -0.598 -5.972 1.00 93.94 265 VAL A N 1
ATOM 2177 C CA . VAL A 1 265 ? -1.185 -0.353 -6.445 1.00 93.94 265 VAL A CA 1
ATOM 2178 C C . VAL A 1 265 ? -1.136 0.757 -7.498 1.00 93.94 265 VAL A C 1
ATOM 2180 O O . VAL A 1 265 ? -1.900 0.763 -8.467 1.00 93.94 265 VAL A O 1
ATOM 2183 N N . HIS A 1 266 ? -0.189 1.672 -7.314 1.00 91.94 266 HIS A N 1
ATOM 2184 C CA . HIS A 1 266 ? 0.117 2.811 -8.167 1.00 91.94 266 HIS A CA 1
ATOM 2185 C C . HIS A 1 266 ? 1.422 2.609 -8.924 1.00 91.94 266 HIS A C 1
ATOM 2187 O O . HIS A 1 266 ? 2.397 2.078 -8.384 1.00 91.94 266 HIS A O 1
ATOM 2193 N N . GLN A 1 267 ? 1.461 3.098 -10.165 1.00 89.94 267 GLN A N 1
ATOM 2194 C CA . GLN A 1 267 ? 2.703 3.144 -10.929 1.00 89.94 267 GLN A CA 1
ATOM 2195 C C . GLN A 1 267 ? 3.545 4.353 -10.527 1.00 89.94 267 GLN A C 1
ATOM 2197 O O . GLN A 1 267 ? 3.144 5.497 -10.753 1.00 89.94 267 GLN A O 1
ATOM 2202 N N . TRP A 1 268 ? 4.732 4.097 -9.979 1.00 88.38 268 TRP A N 1
ATOM 2203 C CA . TRP A 1 268 ? 5.690 5.134 -9.611 1.00 88.38 268 TRP A CA 1
ATOM 2204 C C . TRP A 1 268 ? 6.685 5.419 -10.746 1.00 88.38 268 TRP A C 1
ATOM 2206 O O . TRP A 1 268 ? 7.267 4.494 -11.314 1.00 88.38 268 TRP A O 1
ATOM 2216 N N . TRP A 1 269 ? 6.882 6.703 -11.078 1.00 79.69 269 TRP A N 1
ATOM 2217 C CA . TRP A 1 269 ? 7.674 7.143 -12.243 1.00 79.69 269 TRP A CA 1
ATOM 2218 C C . TRP A 1 269 ? 8.769 8.186 -11.949 1.00 79.69 269 TRP A C 1
ATOM 2220 O O . TRP A 1 269 ? 9.425 8.621 -12.900 1.00 79.69 269 TRP A O 1
ATOM 2230 N N . GLY A 1 270 ? 8.959 8.586 -10.687 1.00 64.81 270 GLY A N 1
ATOM 2231 C CA . GLY A 1 270 ? 9.892 9.658 -10.300 1.00 64.81 270 GLY A CA 1
ATOM 2232 C C . GLY A 1 270 ? 9.323 11.071 -10.412 1.00 64.81 270 GLY A C 1
ATOM 2233 O O . GLY A 1 270 ? 8.762 11.436 -11.477 1.00 64.81 270 GLY A O 1
#

Radius of gyration: 38.09 Å; chains: 1; bounding box: 97×116×68 Å

Sequence (270 aa):
MATNRNRILHLRLQTKCHHTILFAIKLLHAYCFKHHVKAFLLVITFVSLPWIGSIIRKEYMQAYNNNHQGDDDLVAFINASSIEHRRLMLEQKKAEAVKNFENVLLEPPRAASGKSKTYSKKTRYLPDLMEDSLQDYPRLVFIDVNGDANWFIKNYPTRNRKFEIYQVETTLPEPTANDPFNQEDMFVETEMADWLRENVKKGEYVVMKAEADVVEELVNNKVIDLVDELFMECKYQCMKCVTCKRPYWKCLALYGQLKDLGVPVHQWWG

Secondary structure (DSSP, 8-state):
----------------HHHHHHHHHHHHHHHHHHHHHHHHHHHHHHHTSTTHHHHHHHHHHHHHTT-TTSHHHHHHHHHHHHHHHHHHHHHHHHHHHHHTSPPPPSSPPPGGG-THHHHGGG---HHHHTT--S-S-S-EEEEEESS-THHHHHHS--TTPPPEEEEE---PPP--TT-S---S------HHHHHHHHH--TTSEEEEEEEHHHHHHHHHTT-GGG-SEEEEE--B--TT-TT--B-HHHHHHHHHHHHHTT--EEEE--

InterPro domains:
  IPR057192 Domain of unknown function DUF7870 [PF25276] (99-269)